Protein AF-A0A7Y4ZJU4-F1 (afdb_monomer_lite)

Secondary structure (DSSP, 8-state):
-------------------------------------S-SSSSSSSTT-PPPHHHHHHHHHHHHHHHHHHT---TTS-TGGGTS--TT-HHHHHHHHHHHHHHHHHHHS-TT--------SS------S------HHHHHHHHHHHHHHHHHHHS-HHHHHHHHHHHHHHHHHHSPPPPHHHHHHHHHHHHHHHHHHHHHHHHHHHHHHHHHHHHHHHHHHHHHH-

Radius of gyration: 36.22 Å; chains: 1; bounding box: 118×66×84 Å

Foldseek 3Di:
DDDDDDDDDDDDDDDDDDDDDDDDDDDDDDDDDDDDDDPPVPVPPVPPPPDPPLLVVLLVLLVQLVCLVVLNHDLVDDPVVSPDDPPVDPLSVVVVVVVVVVVVVVVPDPPDDPDDDPPPLDDDDDDDPDPDNPPPSNVVSNVSSVVSVVVLVPDDPVSNVVSNVSSVVVNVVPDDDDDPVNVVVVVVVVVVVVVVVVVVVVVVVVVVVVVVVVVVVVVVVVVVVD

Structure (mmCIF, N/CA/C/O backbone):
data_AF-A0A7Y4ZJU4-F1
#
_entry.id   AF-A0A7Y4ZJU4-F1
#
loop_
_atom_site.group_PDB
_atom_site.id
_atom_site.type_symbol
_atom_site.label_atom_id
_atom_site.label_alt_id
_atom_site.label_comp_id
_atom_site.label_asym_id
_atom_site.label_entity_id
_atom_site.label_seq_id
_atom_site.pdbx_PDB_ins_code
_atom_site.Cartn_x
_atom_site.Cartn_y
_atom_site.Cartn_z
_atom_site.occupancy
_atom_site.B_iso_or_equiv
_atom_site.auth_seq_id
_atom_site.auth_comp_id
_atom_site.auth_asym_id
_atom_site.auth_atom_id
_atom_site.pdbx_PDB_model_num
ATOM 1 N N . MET A 1 1 ? -23.455 -20.259 34.711 1.00 38.53 1 MET A N 1
ATOM 2 C CA . MET A 1 1 ? -22.926 -21.638 34.672 1.00 38.53 1 MET A CA 1
ATOM 3 C C . MET A 1 1 ? -22.103 -21.801 33.400 1.00 38.53 1 MET A C 1
ATOM 5 O O . MET A 1 1 ? -22.669 -21.746 32.322 1.00 38.53 1 MET A O 1
ATOM 9 N N . THR A 1 2 ? -20.777 -21.845 33.583 1.00 43.22 2 THR A N 1
ATOM 10 C CA . THR A 1 2 ? -19.702 -22.461 32.762 1.00 43.22 2 THR A CA 1
ATOM 11 C C . THR A 1 2 ? -19.771 -22.473 31.219 1.00 43.22 2 THR A C 1
ATOM 13 O O . THR A 1 2 ? -20.621 -23.164 30.663 1.00 43.22 2 THR A O 1
ATOM 16 N N . PRO A 1 3 ? -18.774 -21.873 30.530 1.00 58.03 3 PRO A N 1
ATOM 17 C CA . PRO A 1 3 ? -18.424 -22.176 29.138 1.00 58.03 3 PRO A CA 1
ATOM 18 C C . PRO A 1 3 ? -17.258 -23.189 29.027 1.00 58.03 3 PRO A C 1
ATOM 20 O O . PRO A 1 3 ? -16.396 -23.230 29.908 1.00 58.03 3 PRO A O 1
ATOM 23 N N . PRO A 1 4 ? -17.169 -23.952 27.925 1.00 63.78 4 PRO A N 1
ATOM 24 C CA . PRO A 1 4 ? -15.890 -24.507 27.449 1.00 63.78 4 PRO A CA 1
ATOM 25 C C . PRO A 1 4 ? -15.707 -24.297 25.926 1.00 63.78 4 PRO A C 1
ATOM 27 O O . PRO A 1 4 ? -16.686 -24.180 25.205 1.00 63.78 4 PRO A O 1
ATOM 30 N N . PHE A 1 5 ? -14.542 -24.272 25.280 1.00 47.44 5 PHE A N 1
ATOM 31 C CA . PHE A 1 5 ? -13.125 -24.355 25.626 1.00 47.44 5 PHE A CA 1
ATOM 32 C C . PHE A 1 5 ? -12.375 -23.670 24.461 1.00 47.44 5 PHE A C 1
ATOM 34 O O . PHE A 1 5 ? -12.763 -23.797 23.300 1.00 47.44 5 PHE A O 1
ATOM 41 N N . ARG A 1 6 ? -11.292 -22.949 24.767 1.00 46.75 6 ARG A N 1
ATOM 42 C CA . ARG A 1 6 ? -10.314 -22.437 23.794 1.00 46.75 6 ARG A CA 1
ATOM 43 C C . ARG A 1 6 ? -9.361 -23.570 23.400 1.00 46.75 6 ARG A C 1
ATOM 45 O O . ARG A 1 6 ? -8.778 -24.183 24.290 1.00 46.75 6 ARG A O 1
ATOM 52 N N . HIS A 1 7 ? -9.111 -23.768 22.107 1.00 42.19 7 HIS A N 1
ATOM 53 C CA . HIS A 1 7 ? -7.939 -24.506 21.631 1.00 42.19 7 HIS A CA 1
ATOM 54 C C . HIS A 1 7 ? -7.022 -23.564 20.852 1.00 42.19 7 HIS A C 1
ATOM 56 O O . HIS A 1 7 ? -7.282 -23.208 19.709 1.00 42.19 7 HIS A O 1
ATOM 62 N N . VAL A 1 8 ? -5.950 -23.149 21.526 1.00 38.69 8 VAL A N 1
ATOM 63 C CA . VAL A 1 8 ? -4.745 -22.582 20.921 1.00 38.69 8 VAL A CA 1
ATOM 64 C C . VAL A 1 8 ? -3.812 -23.765 20.685 1.00 38.69 8 VAL A C 1
ATOM 66 O O . VAL A 1 8 ? -3.375 -24.394 21.646 1.00 38.69 8 VAL A O 1
ATOM 69 N N . ALA A 1 9 ? -3.545 -24.102 19.425 1.00 42.56 9 ALA A N 1
ATOM 70 C CA . ALA A 1 9 ? -2.542 -25.097 19.067 1.00 42.56 9 ALA A CA 1
ATOM 71 C C . ALA A 1 9 ? -1.219 -24.378 18.780 1.00 42.56 9 ALA A C 1
ATOM 73 O O . ALA A 1 9 ? -1.061 -23.703 17.767 1.00 42.56 9 ALA A O 1
ATOM 74 N N . PHE A 1 10 ? -0.297 -24.504 19.729 1.00 37.06 10 PHE A N 1
ATOM 75 C CA . PHE A 1 10 ? 1.088 -24.060 19.655 1.00 37.06 10 PHE A CA 1
ATOM 76 C C . PHE A 1 10 ? 1.896 -25.213 19.042 1.00 37.06 10 PHE A C 1
ATOM 78 O O . PHE A 1 10 ? 1.986 -26.278 19.650 1.00 37.06 10 PHE A O 1
ATOM 85 N N . ALA A 1 11 ? 2.448 -25.039 17.841 1.00 47.22 11 ALA A N 1
ATOM 86 C CA . ALA A 1 11 ? 3.348 -26.016 17.230 1.00 47.22 11 ALA A CA 1
ATOM 87 C C . ALA A 1 11 ? 4.770 -25.447 17.209 1.00 47.22 11 ALA A C 1
ATOM 89 O O . ALA A 1 11 ? 5.141 -24.643 16.359 1.00 47.22 11 ALA A O 1
ATOM 90 N N . LEU A 1 12 ? 5.531 -25.869 18.214 1.00 41.97 12 LEU A N 1
ATOM 91 C CA . LEU A 1 12 ? 6.968 -25.703 18.370 1.00 41.97 12 LEU A CA 1
ATOM 92 C C . LEU A 1 12 ? 7.624 -26.885 17.642 1.00 41.97 12 LEU A C 1
ATOM 94 O O . LEU A 1 12 ? 7.329 -28.030 17.984 1.00 41.97 12 LEU A O 1
ATOM 98 N N . LEU A 1 13 ? 8.502 -26.643 16.666 1.00 43.19 13 LEU A N 1
ATOM 99 C CA . LEU A 1 13 ? 9.365 -27.706 16.150 1.00 43.19 13 LEU A CA 1
ATOM 100 C C . LEU A 1 13 ? 10.793 -27.200 15.947 1.00 43.19 13 LEU A C 1
ATOM 102 O O . LEU A 1 13 ? 11.109 -26.487 14.998 1.00 43.19 13 LEU A O 1
ATOM 106 N N . LEU A 1 14 ? 11.627 -27.588 16.913 1.00 43.09 14 LEU A N 1
ATOM 107 C CA . LEU A 1 14 ? 13.081 -27.608 16.850 1.00 43.09 14 LEU A CA 1
ATOM 108 C C . LEU A 1 14 ? 13.561 -28.534 15.725 1.00 43.09 14 LEU A C 1
ATOM 110 O O . LEU A 1 14 ? 13.040 -29.635 15.555 1.00 43.09 14 LEU A O 1
ATOM 114 N N . GLY A 1 15 ? 14.653 -28.136 15.077 1.00 37.09 15 GLY A N 1
ATOM 115 C CA . GLY A 1 15 ? 15.464 -28.998 14.222 1.00 37.09 15 GLY A CA 1
ATOM 116 C C . GLY A 1 15 ? 16.905 -28.495 14.140 1.00 37.09 15 GLY A C 1
ATOM 117 O O . GLY A 1 15 ? 17.290 -27.884 13.152 1.00 37.09 15 GLY A O 1
ATOM 118 N N . LEU A 1 16 ? 17.680 -28.731 15.204 1.00 41.66 16 LEU A N 1
ATOM 119 C CA . LEU A 1 16 ? 19.145 -28.641 15.240 1.00 41.66 16 LEU A CA 1
ATOM 120 C C . LEU A 1 16 ? 19.733 -29.989 14.791 1.00 41.66 16 LEU A C 1
ATOM 122 O O . LEU A 1 16 ? 19.410 -30.990 15.418 1.00 41.66 16 LEU A O 1
ATOM 126 N N . LEU A 1 17 ? 20.623 -30.014 13.794 1.00 43.88 17 LEU A N 1
ATOM 127 C CA . LEU A 1 17 ? 21.638 -31.063 13.558 1.00 43.88 17 LEU A CA 1
ATOM 128 C C . LEU A 1 17 ? 22.691 -30.463 12.590 1.00 43.88 17 LEU A C 1
ATOM 130 O O . LEU A 1 17 ? 22.355 -30.100 11.471 1.00 43.88 17 LEU A O 1
ATOM 134 N N . SER A 1 18 ? 23.872 -30.053 13.063 1.00 37.91 18 SER A N 1
ATOM 135 C CA . SER A 1 18 ? 25.117 -30.841 13.208 1.00 37.91 18 SER A CA 1
ATOM 136 C C . SER A 1 18 ? 25.992 -30.939 11.940 1.00 37.91 18 SER A C 1
ATOM 138 O O . SER A 1 18 ? 25.675 -31.664 11.008 1.00 37.91 18 SER A O 1
ATOM 140 N N . LEU A 1 19 ? 27.114 -30.200 11.991 1.00 40.12 19 LEU A N 1
ATOM 141 C CA . LEU A 1 19 ? 28.504 -30.509 11.585 1.00 40.12 19 LEU A CA 1
ATOM 142 C C . LEU A 1 19 ? 28.796 -31.545 10.474 1.00 40.12 19 LEU A C 1
ATOM 144 O O . LEU A 1 19 ? 28.519 -32.725 10.644 1.00 40.12 19 LEU A O 1
ATOM 148 N N . HIS A 1 20 ? 29.615 -31.135 9.491 1.00 38.22 20 HIS A N 1
ATOM 149 C CA . HIS A 1 20 ? 30.980 -31.669 9.296 1.00 38.22 20 HIS A CA 1
ATOM 150 C C . HIS A 1 20 ? 31.835 -30.781 8.358 1.00 38.22 20 HIS A C 1
ATOM 152 O O . HIS A 1 20 ? 31.382 -30.448 7.265 1.00 38.22 20 HIS A O 1
ATOM 158 N N . PRO A 1 21 ? 33.087 -30.442 8.732 1.00 48.50 21 PRO A N 1
ATOM 159 C CA . PRO A 1 21 ? 34.124 -29.995 7.806 1.00 48.50 21 PRO A CA 1
ATOM 160 C C . PRO A 1 21 ? 34.901 -31.211 7.276 1.00 48.50 21 PRO A C 1
ATOM 162 O O . PRO A 1 21 ? 35.256 -32.104 8.047 1.00 48.50 21 PRO A O 1
ATOM 165 N N . SER A 1 22 ? 35.199 -31.254 5.977 1.00 43.78 22 SER A N 1
ATOM 166 C CA . SER A 1 22 ? 36.138 -32.234 5.424 1.00 43.78 22 SER A CA 1
ATOM 167 C C . SER A 1 22 ? 37.168 -31.536 4.548 1.00 43.78 22 SER A C 1
ATOM 169 O O . SER A 1 22 ? 36.835 -30.852 3.581 1.00 43.78 22 SER A O 1
ATOM 171 N N . ALA A 1 23 ? 38.419 -31.678 4.972 1.00 42.44 23 ALA A N 1
ATOM 172 C CA . ALA A 1 23 ? 39.616 -31.177 4.330 1.00 42.44 23 ALA A CA 1
ATOM 173 C C . ALA A 1 23 ? 39.971 -32.045 3.115 1.00 42.44 23 ALA A C 1
ATOM 175 O O . ALA A 1 23 ? 40.062 -33.266 3.226 1.00 42.44 23 ALA A O 1
ATOM 176 N N . GLY A 1 24 ? 40.215 -31.399 1.975 1.00 41.12 24 GLY A N 1
ATOM 177 C CA . GLY A 1 24 ? 40.810 -32.000 0.785 1.00 41.12 24 GLY A CA 1
ATOM 178 C C . GLY A 1 24 ? 42.155 -31.341 0.512 1.00 41.12 24 GLY A C 1
ATOM 179 O O . GLY A 1 24 ? 42.216 -30.242 -0.025 1.00 41.12 24 GLY A O 1
ATOM 180 N N . LEU A 1 25 ? 43.211 -32.014 0.953 1.00 44.84 25 LEU A N 1
ATOM 181 C CA . LEU A 1 25 ? 44.620 -31.679 0.797 1.00 44.84 25 LEU A CA 1
ATOM 182 C C . LEU A 1 25 ? 45.091 -32.132 -0.600 1.00 44.84 25 LEU A C 1
ATOM 184 O O . LEU A 1 25 ? 45.037 -33.327 -0.882 1.00 44.84 25 LEU A O 1
ATOM 188 N N . ALA A 1 26 ? 45.561 -31.219 -1.455 1.00 46.09 26 ALA A N 1
ATOM 189 C CA . ALA A 1 26 ? 46.305 -31.563 -2.672 1.00 46.09 26 ALA A CA 1
ATOM 190 C C . ALA A 1 26 ? 47.290 -30.442 -3.070 1.00 46.09 26 ALA A C 1
ATOM 192 O O . ALA A 1 26 ? 46.899 -29.412 -3.606 1.00 46.09 26 ALA A O 1
ATOM 193 N N . ASP A 1 27 ? 48.552 -30.685 -2.712 1.00 53.50 27 ASP A N 1
ATOM 194 C CA . ASP A 1 27 ? 49.783 -30.539 -3.509 1.00 53.50 27 ASP A CA 1
ATOM 195 C C . ASP A 1 27 ? 50.089 -29.228 -4.282 1.00 53.50 27 ASP A C 1
ATOM 197 O O . ASP A 1 27 ? 49.470 -28.950 -5.310 1.00 53.50 27 ASP A O 1
ATOM 201 N N . PRO A 1 28 ? 51.127 -28.463 -3.874 1.00 58.59 28 PRO A N 1
ATOM 202 C CA . PRO A 1 28 ? 51.757 -27.439 -4.699 1.00 58.59 28 PRO A CA 1
ATOM 203 C C . PRO A 1 28 ? 53.110 -27.914 -5.265 1.00 58.59 28 PRO A C 1
ATOM 205 O O . PRO A 1 28 ? 54.124 -27.949 -4.566 1.00 58.59 28 PRO A O 1
ATOM 208 N N . GLY A 1 29 ? 53.144 -28.203 -6.566 1.00 47.72 29 GLY A N 1
ATOM 209 C CA . GLY A 1 29 ? 54.381 -28.344 -7.340 1.00 47.72 29 GLY A CA 1
ATOM 210 C C . GLY A 1 29 ? 54.736 -27.035 -8.066 1.00 47.72 29 GLY A C 1
ATOM 211 O O . GLY A 1 29 ? 53.874 -26.501 -8.766 1.00 47.72 29 GLY A O 1
ATOM 212 N N . PRO A 1 30 ? 55.969 -26.503 -7.938 1.00 59.25 30 PRO A N 1
ATOM 213 C CA . PRO A 1 30 ? 56.383 -25.257 -8.575 1.00 59.25 30 PRO A CA 1
ATOM 214 C C . PRO A 1 30 ? 57.052 -25.531 -9.924 1.00 59.25 30 PRO A C 1
ATOM 216 O O . PRO A 1 30 ? 57.927 -26.390 -10.005 1.00 59.25 30 PRO A O 1
ATOM 219 N N . LEU A 1 31 ? 56.722 -24.749 -10.954 1.00 54.16 31 LEU A N 1
ATOM 220 C CA . LEU A 1 31 ? 57.633 -24.518 -12.072 1.00 54.16 31 LEU A CA 1
ATOM 221 C C . LEU A 1 31 ? 57.613 -23.048 -12.490 1.00 54.16 31 LEU A C 1
ATOM 223 O O . LEU A 1 31 ? 56.582 -22.448 -12.782 1.00 54.16 31 LEU A O 1
ATOM 227 N N . ASP A 1 32 ? 58.829 -22.534 -12.438 1.00 43.84 32 ASP A N 1
ATOM 228 C CA . ASP A 1 32 ? 59.360 -21.234 -12.792 1.00 43.84 32 ASP A CA 1
ATOM 229 C C . ASP A 1 32 ? 59.317 -20.998 -14.314 1.00 43.84 32 ASP A C 1
ATOM 231 O O . ASP A 1 32 ? 59.392 -21.956 -15.089 1.00 43.84 32 ASP A O 1
ATOM 235 N N . GLY A 1 33 ? 59.262 -19.732 -14.745 1.00 43.44 33 GLY A N 1
ATOM 236 C CA . GLY A 1 33 ? 59.563 -19.378 -16.137 1.00 43.44 33 GLY A CA 1
ATOM 237 C C . GLY A 1 33 ? 58.729 -18.273 -16.789 1.00 43.44 33 GLY A C 1
ATOM 238 O O . GLY A 1 33 ? 57.846 -18.554 -17.588 1.00 43.44 33 GLY A O 1
ATOM 239 N N . GLY A 1 34 ? 59.148 -17.023 -16.576 1.00 34.81 34 GLY A N 1
ATOM 240 C CA . GLY A 1 34 ? 59.510 -16.148 -17.700 1.00 34.81 34 GLY A CA 1
ATOM 241 C C . GLY A 1 34 ? 58.438 -15.263 -18.355 1.00 34.81 34 GLY A C 1
ATOM 242 O O . GLY A 1 34 ? 57.696 -15.700 -19.222 1.00 34.81 34 GLY A O 1
ATOM 243 N N . ALA A 1 35 ? 58.553 -13.966 -18.049 1.00 47.75 35 ALA A N 1
ATOM 244 C CA . ALA A 1 35 ? 58.419 -12.823 -18.961 1.00 47.75 35 ALA A CA 1
ATOM 245 C C . ALA A 1 35 ? 57.100 -12.640 -19.742 1.00 47.75 35 ALA A C 1
ATOM 247 O O . ALA A 1 35 ? 56.880 -13.218 -20.802 1.00 47.75 35 ALA A O 1
ATOM 248 N N . GLY A 1 36 ? 56.294 -11.681 -19.285 1.00 38.75 36 GLY A N 1
ATOM 249 C CA . GLY A 1 36 ? 55.178 -11.138 -20.052 1.00 38.75 36 GLY A CA 1
ATOM 250 C C . GLY A 1 36 ? 54.644 -9.853 -19.433 1.00 38.75 36 GLY A C 1
ATOM 251 O O . GLY A 1 36 ? 53.722 -9.900 -18.631 1.00 38.75 36 GLY A O 1
ATOM 252 N N . ASP A 1 37 ? 55.290 -8.740 -19.783 1.00 42.78 37 ASP A N 1
ATOM 253 C CA . ASP A 1 37 ? 54.751 -7.381 -19.917 1.00 42.78 37 ASP A CA 1
ATOM 254 C C . ASP A 1 37 ? 53.493 -6.995 -19.119 1.00 42.78 37 ASP A C 1
ATOM 256 O O . ASP A 1 37 ? 52.380 -7.405 -19.436 1.00 42.78 37 ASP A O 1
ATOM 260 N N . ALA A 1 38 ? 53.683 -6.088 -18.153 1.00 48.84 38 ALA A N 1
ATOM 261 C CA . ALA A 1 38 ? 52.947 -4.825 -17.969 1.00 48.84 38 ALA A CA 1
ATOM 262 C C . ALA A 1 38 ? 51.505 -4.709 -18.533 1.00 48.84 38 ALA A C 1
ATOM 264 O O . ALA A 1 38 ? 51.155 -3.720 -19.176 1.00 48.84 38 ALA A O 1
ATOM 265 N N . ARG A 1 39 ? 50.638 -5.698 -18.283 1.00 45.12 39 ARG A N 1
ATOM 266 C CA . ARG A 1 39 ? 49.222 -5.690 -18.702 1.00 45.12 39 ARG A CA 1
ATOM 267 C C . ARG A 1 39 ? 48.264 -6.159 -17.602 1.00 45.12 39 ARG A C 1
ATOM 269 O O . ARG A 1 39 ? 47.116 -6.488 -17.882 1.00 45.12 39 ARG A O 1
ATOM 276 N N . ALA A 1 40 ? 48.735 -6.173 -16.355 1.00 44.59 40 ALA A N 1
ATOM 277 C CA . ALA A 1 40 ? 47.968 -6.581 -15.176 1.00 44.59 40 ALA A CA 1
ATOM 278 C C . ALA A 1 40 ? 47.572 -5.414 -14.242 1.00 44.59 40 ALA A C 1
ATOM 280 O O . ALA A 1 40 ? 46.861 -5.643 -13.274 1.00 44.59 40 ALA A O 1
ATOM 281 N N . GLU A 1 41 ? 47.941 -4.165 -14.551 1.00 42.22 41 GLU A N 1
ATOM 282 C CA . GLU A 1 41 ? 47.593 -2.973 -13.746 1.00 42.22 41 GLU A CA 1
ATOM 283 C C . GLU A 1 41 ? 46.412 -2.152 -14.310 1.00 42.22 41 GLU A C 1
ATOM 285 O O . GLU A 1 41 ? 46.305 -0.951 -14.090 1.00 42.22 41 GLU A O 1
ATOM 290 N N . ILE A 1 42 ? 45.491 -2.781 -15.048 1.00 49.12 42 ILE A N 1
ATOM 291 C CA . ILE A 1 42 ? 44.206 -2.145 -15.432 1.00 49.12 42 ILE A CA 1
ATOM 292 C C . ILE A 1 42 ? 43.001 -2.930 -14.875 1.00 49.12 42 ILE A C 1
AT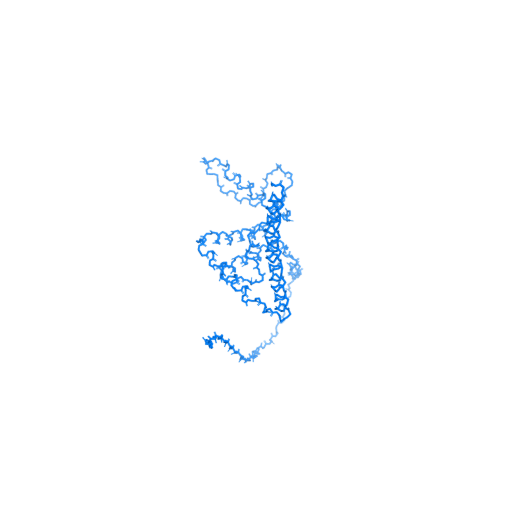OM 294 O O . ILE A 1 42 ? 41.864 -2.474 -14.947 1.00 49.12 42 ILE A O 1
ATOM 298 N N . ALA A 1 43 ? 43.222 -4.093 -14.254 1.00 48.97 43 ALA A N 1
ATOM 299 C CA . ALA A 1 43 ? 42.135 -4.956 -13.789 1.00 48.97 43 ALA A CA 1
ATOM 300 C C . ALA A 1 43 ? 41.559 -4.587 -12.407 1.00 48.97 43 ALA A C 1
ATOM 302 O O . ALA A 1 43 ? 40.516 -5.125 -12.051 1.00 48.97 43 ALA A O 1
ATOM 303 N N . ASP A 1 44 ? 42.177 -3.664 -11.662 1.00 39.44 44 ASP A N 1
ATOM 304 C CA . ASP A 1 44 ? 41.759 -3.330 -10.285 1.00 39.44 44 ASP A CA 1
ATOM 305 C C . ASP A 1 44 ? 41.172 -1.910 -10.129 1.00 39.44 44 ASP A C 1
ATOM 307 O O . ASP A 1 44 ? 40.724 -1.520 -9.059 1.00 39.44 44 ASP A O 1
ATOM 311 N N . ALA A 1 45 ? 41.103 -1.129 -11.216 1.00 43.88 45 ALA A N 1
ATOM 312 C CA . ALA A 1 45 ? 40.536 0.229 -11.205 1.00 43.88 45 ALA A CA 1
ATOM 313 C C . ALA A 1 45 ? 39.087 0.311 -11.736 1.00 43.88 45 ALA A C 1
ATOM 315 O O . ALA A 1 45 ? 38.498 1.388 -11.764 1.00 43.88 45 ALA A O 1
ATOM 316 N N . ALA A 1 46 ? 38.499 -0.813 -12.166 1.00 45.75 46 ALA A N 1
ATOM 317 C CA . ALA A 1 46 ? 37.129 -0.875 -12.694 1.00 45.75 46 ALA A CA 1
ATOM 318 C C . ALA A 1 46 ? 36.085 -1.351 -11.661 1.00 45.75 46 ALA A C 1
ATOM 320 O O . ALA A 1 46 ? 34.908 -1.482 -11.993 1.00 45.75 46 ALA A O 1
ATOM 321 N N . ALA A 1 47 ? 36.502 -1.616 -10.419 1.00 45.97 47 ALA A N 1
ATOM 322 C CA . ALA A 1 47 ? 35.651 -2.174 -9.367 1.00 45.97 47 ALA A CA 1
ATOM 323 C C . ALA A 1 47 ? 34.891 -1.123 -8.532 1.00 45.97 47 ALA A C 1
ATOM 325 O O . ALA A 1 47 ? 34.140 -1.509 -7.641 1.00 45.97 47 ALA A O 1
ATOM 326 N N . ASP A 1 48 ? 35.037 0.176 -8.828 1.00 44.34 48 ASP A N 1
ATOM 327 C CA . ASP A 1 48 ? 34.423 1.261 -8.040 1.00 44.34 48 ASP A CA 1
ATOM 328 C C . ASP A 1 48 ? 33.495 2.179 -8.858 1.00 44.34 48 ASP A C 1
ATOM 330 O O . ASP A 1 48 ? 33.246 3.337 -8.524 1.00 44.34 48 ASP A O 1
ATOM 334 N N . ALA A 1 49 ? 32.925 1.659 -9.949 1.00 57.00 49 ALA A N 1
ATOM 335 C CA . ALA A 1 49 ? 31.734 2.266 -10.535 1.00 57.00 49 ALA A CA 1
ATOM 336 C C . ALA A 1 49 ? 30.532 1.900 -9.654 1.00 57.00 49 ALA A C 1
ATOM 338 O O . ALA A 1 49 ? 29.781 0.968 -9.955 1.00 57.00 49 ALA A O 1
ATOM 339 N N . SER A 1 50 ? 30.389 2.596 -8.524 1.00 70.44 50 SER A N 1
ATOM 340 C CA . SER A 1 50 ? 29.206 2.487 -7.673 1.00 70.44 50 SER A CA 1
ATOM 341 C C . SER A 1 50 ? 27.951 2.635 -8.539 1.00 70.44 50 SER A C 1
ATOM 343 O O . SER A 1 50 ? 27.762 3.622 -9.251 1.00 70.44 50 SER A O 1
ATOM 345 N N . VAL A 1 51 ? 27.119 1.590 -8.548 1.00 77.88 51 VAL A N 1
ATOM 346 C CA . VAL A 1 51 ? 25.843 1.616 -9.265 1.00 77.88 51 VAL A CA 1
ATOM 347 C C . VAL A 1 51 ? 25.044 2.796 -8.711 1.00 77.88 51 VAL A C 1
ATOM 349 O O . VAL A 1 51 ? 24.895 2.869 -7.487 1.00 77.88 51 VAL A O 1
ATOM 352 N N . PRO A 1 52 ? 24.523 3.703 -9.562 1.00 85.06 52 PRO A N 1
ATOM 353 C CA . PRO A 1 52 ? 23.764 4.848 -9.082 1.00 85.06 52 PRO A CA 1
ATOM 354 C C . PRO A 1 52 ? 22.652 4.407 -8.126 1.00 85.06 52 PRO A C 1
ATOM 356 O O . PRO A 1 52 ? 21.958 3.418 -8.386 1.00 85.06 52 PRO A O 1
ATOM 359 N N . GLU A 1 53 ? 22.474 5.135 -7.022 1.00 87.00 53 GLU A N 1
ATOM 360 C CA . GLU A 1 53 ? 21.500 4.787 -5.978 1.00 87.00 53 GLU A CA 1
ATOM 361 C C . GLU A 1 53 ? 20.087 4.596 -6.557 1.00 87.00 53 GLU A C 1
ATOM 363 O O . GLU A 1 53 ? 19.384 3.648 -6.202 1.00 87.00 53 GLU A O 1
ATOM 368 N N . ASP A 1 54 ? 19.714 5.425 -7.535 1.00 87.06 54 ASP A N 1
ATOM 369 C CA . ASP A 1 54 ? 18.424 5.367 -8.225 1.00 87.06 54 ASP A CA 1
ATOM 370 C C . ASP A 1 54 ? 18.210 4.027 -8.943 1.00 87.06 54 ASP A C 1
ATOM 372 O O . ASP A 1 54 ? 17.135 3.428 -8.853 1.00 87.06 54 ASP A O 1
ATOM 376 N N . VAL A 1 55 ? 19.247 3.505 -9.608 1.00 90.69 55 VAL A N 1
ATOM 377 C CA . VAL A 1 55 ? 19.208 2.203 -10.294 1.00 90.69 55 VAL A CA 1
ATOM 378 C C . VAL A 1 55 ? 18.997 1.084 -9.276 1.00 90.69 55 VAL A C 1
ATOM 380 O O . VAL A 1 55 ? 18.181 0.186 -9.500 1.00 90.69 55 VAL A O 1
ATOM 383 N N . THR A 1 56 ? 19.698 1.147 -8.144 1.00 92.75 56 THR A N 1
ATOM 384 C CA . THR A 1 56 ? 19.582 0.164 -7.058 1.00 92.75 56 THR A CA 1
ATOM 385 C C . THR A 1 56 ? 18.181 0.180 -6.447 1.00 92.75 56 THR A C 1
ATOM 387 O O . THR A 1 56 ? 17.545 -0.871 -6.360 1.00 92.75 56 THR A O 1
ATOM 390 N N . ARG A 1 57 ? 17.642 1.364 -6.135 1.00 92.06 57 ARG A N 1
ATOM 391 C CA . ARG A 1 57 ? 16.291 1.540 -5.578 1.00 92.06 57 ARG A CA 1
ATOM 392 C C . ARG A 1 57 ? 15.198 1.039 -6.530 1.00 92.06 57 ARG A C 1
ATOM 394 O O . ARG A 1 57 ? 14.234 0.401 -6.103 1.00 92.06 57 ARG A O 1
ATOM 401 N N . ILE A 1 58 ? 15.336 1.291 -7.836 1.00 92.69 58 ILE A N 1
ATOM 402 C CA . ILE A 1 58 ? 14.394 0.791 -8.852 1.00 92.69 58 ILE A CA 1
ATOM 403 C C . ILE A 1 58 ? 14.439 -0.737 -8.936 1.00 92.69 58 ILE A C 1
ATOM 405 O O . ILE A 1 58 ? 13.386 -1.377 -8.966 1.00 92.69 58 ILE A O 1
ATOM 409 N N . ARG A 1 59 ? 15.638 -1.333 -8.934 1.00 95.56 59 ARG A N 1
ATOM 410 C CA . ARG A 1 59 ? 15.806 -2.796 -8.938 1.00 95.56 59 ARG A CA 1
ATOM 411 C C . ARG A 1 59 ? 15.218 -3.440 -7.688 1.00 95.56 59 ARG A C 1
ATOM 413 O O . ARG A 1 59 ? 14.531 -4.451 -7.800 1.00 95.56 59 ARG A O 1
ATOM 420 N N . GLU A 1 60 ? 15.433 -2.843 -6.522 1.00 95.94 60 GLU A N 1
ATOM 421 C CA . GLU A 1 60 ? 14.832 -3.296 -5.267 1.00 95.94 60 GLU A CA 1
ATOM 422 C C . GLU A 1 60 ? 13.301 -3.254 -5.339 1.00 95.94 60 GLU A C 1
ATOM 424 O O . GLU A 1 60 ? 12.637 -4.249 -5.052 1.00 95.94 60 GLU A O 1
ATOM 429 N N . THR A 1 61 ? 12.732 -2.152 -5.834 1.00 96.06 61 THR A N 1
ATOM 430 C CA . THR A 1 61 ? 11.279 -2.029 -6.032 1.00 96.06 61 THR A CA 1
ATOM 431 C C . THR A 1 61 ? 10.753 -3.101 -6.994 1.00 96.06 61 THR A C 1
ATOM 433 O O . THR A 1 61 ? 9.732 -3.728 -6.718 1.00 96.06 61 THR A O 1
ATOM 436 N N . SER A 1 62 ? 11.463 -3.363 -8.097 1.00 96.88 62 SER A N 1
ATOM 437 C CA . SER A 1 62 ? 11.115 -4.418 -9.062 1.00 96.88 62 SER A CA 1
ATOM 438 C C . SER A 1 62 ? 11.109 -5.803 -8.403 1.00 96.88 62 SER A C 1
ATOM 440 O O . SER A 1 62 ? 10.152 -6.569 -8.539 1.00 96.88 62 SER A O 1
ATOM 442 N N . ASN A 1 63 ? 12.138 -6.106 -7.607 1.00 97.75 63 ASN A N 1
ATOM 443 C CA . ASN A 1 63 ? 12.231 -7.353 -6.850 1.00 97.75 63 ASN A CA 1
ATOM 444 C C . ASN A 1 63 ? 11.117 -7.480 -5.807 1.00 97.75 63 ASN A C 1
ATOM 446 O O . ASN A 1 63 ? 10.565 -8.565 -5.648 1.00 97.75 63 ASN A O 1
ATOM 450 N N . ASN A 1 64 ? 10.725 -6.385 -5.158 1.00 97.75 64 ASN A N 1
ATOM 451 C CA . ASN A 1 64 ? 9.606 -6.379 -4.221 1.00 97.75 64 ASN A CA 1
ATOM 452 C C . ASN A 1 64 ? 8.268 -6.645 -4.928 1.00 97.75 64 ASN A C 1
ATOM 454 O O . ASN A 1 64 ? 7.464 -7.429 -4.429 1.00 97.75 64 ASN A O 1
ATOM 458 N N . VAL A 1 65 ? 8.037 -6.091 -6.124 1.00 97.94 65 VAL A N 1
ATOM 459 C CA . VAL A 1 65 ? 6.838 -6.421 -6.921 1.00 97.94 65 VAL A CA 1
ATOM 460 C C . VAL A 1 65 ? 6.815 -7.909 -7.285 1.00 97.94 65 VAL A C 1
ATOM 462 O O . VAL A 1 65 ? 5.784 -8.566 -7.141 1.00 97.94 65 VAL A O 1
ATOM 465 N N . ARG A 1 66 ? 7.957 -8.485 -7.677 1.00 98.19 66 ARG A N 1
ATOM 466 C CA . ARG A 1 66 ? 8.070 -9.937 -7.909 1.00 98.19 66 ARG A CA 1
ATOM 467 C C . ARG A 1 66 ? 7.856 -10.750 -6.637 1.00 98.19 66 ARG A C 1
ATOM 469 O O . ARG A 1 66 ? 7.199 -11.785 -6.680 1.00 98.19 66 ARG A O 1
ATOM 476 N N . GLY A 1 67 ? 8.359 -10.270 -5.505 1.00 97.62 67 GLY A N 1
ATOM 477 C CA . GLY A 1 67 ? 8.095 -10.851 -4.194 1.00 97.62 67 GLY A CA 1
ATOM 478 C C . GLY A 1 67 ? 6.603 -10.851 -3.871 1.00 97.62 67 GLY A C 1
ATOM 479 O O . GLY A 1 67 ? 6.080 -11.851 -3.387 1.00 97.62 67 GLY A O 1
ATOM 480 N N . LEU A 1 68 ? 5.878 -9.778 -4.199 1.00 97.56 68 LEU A N 1
ATOM 481 C CA . LEU A 1 68 ? 4.425 -9.718 -4.025 1.00 97.56 68 LEU A CA 1
ATOM 482 C C . LEU A 1 68 ? 3.717 -10.752 -4.908 1.00 97.56 68 LEU A C 1
ATOM 484 O O . LEU A 1 68 ? 2.863 -11.487 -4.418 1.00 97.56 68 LEU A O 1
ATOM 488 N N . LEU A 1 69 ? 4.109 -10.854 -6.181 1.00 97.50 69 LEU A N 1
ATOM 489 C CA . LEU A 1 69 ? 3.584 -11.848 -7.125 1.00 97.50 69 LEU A CA 1
ATOM 490 C C . LEU A 1 69 ? 3.819 -13.290 -6.655 1.00 97.50 69 LEU A C 1
ATOM 492 O O . LEU A 1 69 ? 2.931 -14.135 -6.772 1.00 97.50 69 LEU A O 1
ATOM 496 N N . ALA A 1 70 ? 4.994 -13.556 -6.085 1.00 97.06 70 ALA A N 1
ATOM 497 C CA . ALA A 1 70 ? 5.371 -14.852 -5.534 1.00 97.06 70 ALA A CA 1
ATOM 498 C C . ALA A 1 70 ? 4.791 -15.120 -4.130 1.00 97.06 70 ALA A C 1
ATOM 500 O O . ALA A 1 70 ? 4.924 -16.229 -3.617 1.00 97.06 70 ALA A O 1
ATOM 501 N N . GLY A 1 71 ? 4.160 -14.128 -3.490 1.00 95.44 71 GLY A N 1
ATOM 502 C CA . GLY A 1 71 ? 3.691 -14.227 -2.105 1.00 95.44 71 GLY A CA 1
ATOM 503 C C . GLY A 1 71 ? 4.817 -14.251 -1.061 1.00 95.44 71 GLY A C 1
ATOM 504 O O . GLY A 1 71 ? 4.593 -14.689 0.067 1.00 95.44 71 GLY A O 1
ATOM 505 N N . THR A 1 72 ? 6.018 -13.787 -1.418 1.00 96.50 72 THR A N 1
ATOM 506 C CA . THR A 1 72 ? 7.241 -13.761 -0.595 1.00 96.50 72 THR A CA 1
ATOM 507 C C . THR A 1 72 ? 7.703 -12.352 -0.210 1.00 96.50 72 THR A C 1
ATOM 509 O O . THR A 1 72 ? 8.728 -12.228 0.451 1.00 96.50 72 THR A O 1
ATOM 512 N N . LEU A 1 73 ? 6.950 -11.299 -0.562 1.00 97.12 73 LEU A N 1
ATOM 513 C CA . LEU A 1 73 ? 7.247 -9.909 -0.177 1.00 97.12 73 LEU A CA 1
ATOM 514 C C . LEU A 1 73 ? 7.501 -9.791 1.332 1.00 97.12 73 LEU A C 1
ATOM 516 O O . LEU A 1 73 ? 6.754 -10.373 2.114 1.00 97.12 73 LEU A O 1
ATOM 520 N N . ASP A 1 74 ? 8.522 -9.044 1.746 1.00 96.31 74 ASP A N 1
ATOM 521 C CA . ASP A 1 74 ? 8.816 -8.801 3.161 1.00 96.31 74 ASP A CA 1
ATOM 522 C C . ASP A 1 74 ? 7.666 -8.050 3.857 1.00 96.31 74 ASP A C 1
ATOM 524 O O . ASP A 1 74 ? 7.157 -7.053 3.347 1.00 96.31 74 ASP A O 1
ATOM 528 N N . VAL A 1 75 ? 7.271 -8.518 5.045 1.00 96.06 75 VAL A N 1
ATOM 529 C CA . VAL A 1 75 ? 6.200 -7.929 5.864 1.00 96.06 75 VAL A CA 1
ATOM 530 C C . VAL A 1 75 ? 6.479 -6.472 6.243 1.00 96.06 75 VAL A C 1
ATOM 532 O O . VAL A 1 75 ? 5.530 -5.718 6.440 1.00 96.06 75 VAL A O 1
ATOM 535 N N . ALA A 1 76 ? 7.742 -6.043 6.303 1.00 95.56 76 ALA A N 1
ATOM 536 C CA . ALA A 1 76 ? 8.081 -4.645 6.569 1.00 95.56 76 ALA A CA 1
ATOM 537 C C . ALA A 1 76 ? 7.701 -3.695 5.414 1.00 95.56 76 ALA A C 1
ATOM 539 O O . ALA A 1 76 ? 7.538 -2.493 5.626 1.00 95.56 76 ALA A O 1
ATOM 540 N N . VAL A 1 77 ? 7.533 -4.216 4.194 1.00 95.81 77 VAL A N 1
ATOM 541 C CA . VAL A 1 77 ? 7.264 -3.414 2.996 1.00 95.81 77 VAL A CA 1
ATOM 542 C C . VAL A 1 77 ? 5.759 -3.216 2.806 1.00 95.81 77 VAL A C 1
ATOM 544 O O . VAL A 1 77 ? 4.975 -4.170 2.782 1.00 95.81 77 VAL A O 1
ATOM 547 N N . SER A 1 78 ? 5.347 -1.958 2.632 1.00 94.19 78 SER A N 1
ATOM 548 C CA . SER A 1 78 ? 3.975 -1.612 2.248 1.00 94.19 78 SER A CA 1
ATOM 549 C C . SER A 1 78 ? 3.734 -1.943 0.769 1.00 94.19 78 SER A C 1
ATOM 551 O O . SER A 1 78 ? 4.480 -1.459 -0.079 1.00 94.19 78 SER A O 1
ATOM 553 N N . PRO A 1 79 ? 2.683 -2.703 0.407 1.00 93.38 79 PRO A N 1
ATOM 554 C CA . PRO A 1 79 ? 2.383 -2.979 -0.997 1.00 93.38 79 PRO A CA 1
ATOM 555 C C . PRO A 1 79 ? 2.056 -1.727 -1.817 1.00 93.38 79 PRO A C 1
ATOM 557 O O . PRO A 1 79 ? 2.318 -1.707 -3.014 1.00 93.38 79 PRO A O 1
ATOM 560 N N . GLN A 1 80 ? 1.487 -0.686 -1.195 1.00 92.25 80 GLN A N 1
ATOM 561 C CA . GLN A 1 80 ? 1.077 0.537 -1.899 1.00 92.25 80 GLN A CA 1
ATOM 562 C C . GLN A 1 80 ? 2.284 1.307 -2.452 1.00 92.25 80 GLN A C 1
ATOM 564 O O . GLN A 1 80 ? 2.276 1.701 -3.618 1.00 92.25 80 GLN A O 1
ATOM 569 N N . SER A 1 81 ? 3.371 1.399 -1.677 1.00 92.62 81 SER A N 1
ATOM 570 C CA . SER A 1 81 ? 4.574 2.133 -2.090 1.00 92.62 81 SER A CA 1
ATOM 571 C C . SER A 1 81 ? 5.273 1.522 -3.310 1.00 92.62 81 SER A C 1
ATOM 573 O O . SER A 1 81 ? 6.031 2.206 -3.994 1.00 92.62 81 SER A O 1
ATOM 575 N N . LEU A 1 82 ? 4.999 0.252 -3.635 1.00 93.31 82 LEU A N 1
ATOM 576 C CA . LEU A 1 82 ? 5.538 -0.416 -4.822 1.00 93.31 82 LEU A CA 1
ATOM 577 C C . LEU A 1 82 ? 4.969 0.133 -6.133 1.00 93.31 82 LEU A C 1
ATOM 579 O O . LEU A 1 82 ? 5.570 -0.073 -7.192 1.00 93.31 82 LEU A O 1
ATOM 583 N N . PHE A 1 83 ? 3.833 0.828 -6.084 1.00 92.50 83 PHE A N 1
ATOM 584 C CA . PHE A 1 83 ? 3.121 1.339 -7.257 1.00 92.50 83 PHE A CA 1
ATOM 585 C C . PHE A 1 83 ? 3.109 2.863 -7.340 1.00 92.50 83 PHE A C 1
ATOM 587 O O . PHE A 1 83 ? 2.791 3.403 -8.401 1.00 92.50 83 PHE A O 1
ATOM 594 N N . ASP A 1 84 ? 3.531 3.546 -6.279 1.00 88.81 84 ASP A N 1
ATOM 595 C CA . ASP A 1 84 ? 3.574 4.999 -6.260 1.00 88.81 84 ASP A CA 1
ATOM 596 C C . ASP A 1 84 ? 4.662 5.543 -7.209 1.00 88.81 84 ASP A C 1
ATOM 598 O O . ASP A 1 84 ? 5.775 4.994 -7.296 1.00 88.81 84 ASP A O 1
ATOM 602 N N . PRO A 1 85 ? 4.361 6.614 -7.967 1.00 79.12 85 PRO A N 1
ATOM 603 C CA . PRO A 1 85 ? 5.358 7.324 -8.746 1.00 79.12 85 PRO A CA 1
ATOM 604 C C . PRO A 1 85 ? 6.235 8.178 -7.809 1.00 79.12 85 PRO A C 1
ATOM 606 O O . PRO A 1 85 ? 5.716 8.949 -7.001 1.00 79.12 85 PRO A O 1
ATOM 609 N N . PRO A 1 86 ? 7.570 8.103 -7.916 1.00 77.81 86 PRO A N 1
ATOM 610 C CA . PRO A 1 86 ? 8.473 8.891 -7.086 1.00 77.81 86 PRO A CA 1
ATOM 611 C C . PRO A 1 86 ? 8.639 10.284 -7.692 1.00 77.81 86 PRO A C 1
ATOM 613 O O . PRO A 1 86 ? 9.592 10.564 -8.414 1.00 77.81 86 PRO A O 1
ATOM 616 N N . LEU A 1 87 ? 7.677 11.160 -7.404 1.00 78.44 87 LEU A N 1
ATOM 617 C CA . LEU A 1 87 ? 7.622 12.521 -7.949 1.00 78.44 87 LEU A CA 1
ATOM 618 C C . LEU A 1 87 ? 8.683 13.473 -7.365 1.00 78.44 87 LEU A C 1
ATOM 620 O O . LEU A 1 87 ? 8.867 14.563 -7.892 1.00 78.44 87 LEU A O 1
ATOM 624 N N . GLY A 1 88 ? 9.374 13.083 -6.289 1.00 80.94 88 GLY A N 1
ATOM 625 C CA . GLY A 1 88 ? 10.413 13.897 -5.642 1.00 80.94 88 GLY A CA 1
ATOM 626 C C . GLY A 1 88 ? 11.803 13.806 -6.282 1.00 80.94 88 GLY A C 1
ATOM 627 O O . GLY A 1 88 ? 12.730 14.438 -5.790 1.00 80.94 88 GLY A O 1
ATOM 628 N N . ASP A 1 89 ? 11.965 13.009 -7.338 1.00 80.50 89 ASP A N 1
ATOM 629 C CA . ASP A 1 89 ? 13.250 12.754 -7.989 1.00 80.50 89 ASP A CA 1
ATOM 630 C C . ASP A 1 89 ? 13.261 13.359 -9.401 1.00 80.50 89 ASP A C 1
ATOM 632 O O . ASP A 1 89 ? 12.677 12.816 -10.343 1.00 80.50 89 ASP A O 1
ATOM 636 N N . GLU A 1 90 ? 13.933 14.504 -9.548 1.00 83.12 90 GLU A N 1
ATOM 637 C CA . GLU A 1 90 ? 14.007 15.258 -10.806 1.00 83.12 90 GLU A CA 1
ATOM 638 C C . GLU A 1 90 ? 14.598 14.438 -11.962 1.00 83.12 90 GLU A C 1
ATOM 640 O O . GLU A 1 90 ? 14.177 14.593 -13.114 1.00 83.12 90 GLU A O 1
ATOM 645 N N . ARG A 1 91 ? 15.537 13.522 -11.680 1.00 79.25 91 ARG A N 1
ATOM 646 C CA . ARG A 1 91 ? 16.132 12.655 -12.708 1.00 79.25 91 ARG A CA 1
ATOM 647 C C . ARG A 1 91 ? 15.109 11.657 -13.226 1.00 79.25 91 ARG A C 1
ATOM 649 O O . ARG A 1 91 ? 15.023 11.430 -14.434 1.00 79.25 91 ARG A O 1
ATOM 656 N N . ARG A 1 92 ? 14.282 11.107 -12.336 1.00 77.75 92 ARG A N 1
ATOM 657 C CA . ARG A 1 92 ? 13.192 10.196 -12.717 1.00 77.75 92 ARG A CA 1
ATOM 658 C C . ARG A 1 92 ? 12.072 10.909 -13.452 1.00 77.75 92 ARG A C 1
ATOM 660 O O . ARG A 1 92 ? 11.570 10.367 -14.434 1.00 77.75 92 ARG A O 1
ATOM 667 N N . VAL A 1 93 ? 11.726 12.127 -13.040 1.00 84.31 93 VAL A N 1
ATOM 668 C CA . VAL A 1 93 ? 10.767 12.964 -13.776 1.00 84.31 93 VAL A CA 1
ATOM 669 C C . VAL A 1 93 ? 11.288 13.259 -15.185 1.00 84.31 93 VAL A C 1
ATOM 671 O O . VAL A 1 93 ? 10.540 13.122 -16.151 1.00 84.31 93 VAL A O 1
ATOM 674 N N . SER A 1 94 ? 12.575 13.586 -15.324 1.00 84.38 94 SER A N 1
ATOM 675 C CA . SER A 1 94 ? 13.204 13.841 -16.627 1.00 84.38 94 SER A CA 1
ATOM 676 C C . SER A 1 94 ? 13.176 12.606 -17.533 1.00 84.38 94 SER A C 1
ATOM 678 O O . SER A 1 94 ? 12.813 12.709 -18.706 1.00 84.38 94 SER A O 1
ATOM 680 N N . LEU A 1 95 ? 13.490 11.425 -16.989 1.00 83.81 95 LEU A N 1
ATOM 681 C CA . LEU A 1 95 ? 13.389 10.162 -17.722 1.00 83.81 95 LEU A CA 1
ATOM 682 C C . LEU A 1 95 ? 11.944 9.891 -18.167 1.00 83.81 95 LEU A C 1
ATOM 684 O O . LEU A 1 95 ? 11.715 9.540 -19.324 1.00 83.81 95 LEU A O 1
ATOM 688 N N . GLU A 1 96 ? 10.957 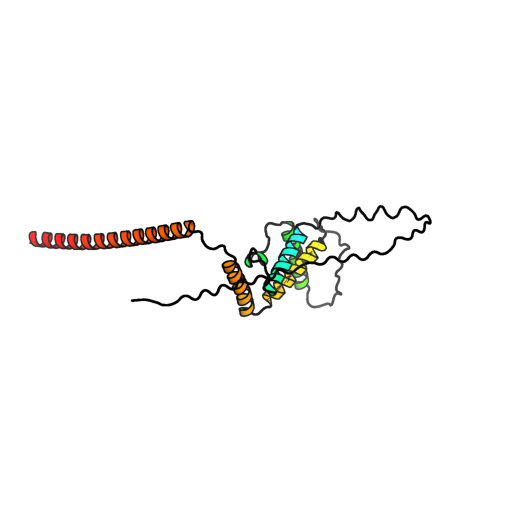10.089 -17.292 1.00 84.88 96 GLU A N 1
ATOM 689 C CA . GLU A 1 96 ? 9.547 9.865 -17.632 1.00 84.88 96 GLU A CA 1
ATOM 690 C C . GLU A 1 96 ? 9.039 10.869 -18.681 1.00 84.88 96 GLU A C 1
ATOM 692 O O . GLU A 1 96 ? 8.344 10.489 -19.622 1.00 84.88 96 GLU A O 1
ATOM 697 N N . ALA A 1 97 ? 9.462 12.133 -18.614 1.00 86.94 97 ALA A N 1
ATOM 698 C CA . ALA A 1 97 ? 9.154 13.127 -19.641 1.00 86.94 97 ALA A CA 1
ATOM 699 C C . ALA A 1 97 ? 9.696 12.711 -21.021 1.00 86.94 97 ALA A C 1
ATOM 701 O O . ALA A 1 97 ? 8.996 12.817 -22.036 1.00 86.94 97 ALA A O 1
ATOM 702 N N . GLN A 1 98 ? 10.919 12.173 -21.073 1.00 85.56 98 GLN A N 1
ATOM 703 C CA . GLN A 1 98 ? 11.491 11.637 -22.309 1.00 85.56 98 GLN A CA 1
ATOM 704 C C . GLN A 1 98 ? 10.703 10.424 -22.822 1.00 85.56 98 GLN A C 1
ATOM 706 O O . GLN A 1 98 ? 10.411 10.345 -24.017 1.00 85.56 98 GLN A O 1
ATOM 711 N N . ARG A 1 99 ? 10.288 9.510 -21.935 1.00 84.38 99 ARG A N 1
ATOM 712 C CA . ARG A 1 99 ? 9.444 8.355 -22.291 1.00 84.38 99 ARG A CA 1
ATOM 713 C C . ARG A 1 99 ? 8.126 8.772 -22.910 1.00 84.38 99 ARG A C 1
ATOM 715 O O . ARG A 1 99 ? 7.768 8.272 -23.977 1.00 84.38 99 ARG A O 1
ATOM 722 N N . LEU A 1 100 ? 7.428 9.702 -22.267 1.00 85.50 100 LEU A N 1
ATOM 723 C CA . LEU A 1 100 ? 6.159 10.230 -22.755 1.00 85.50 100 LEU A CA 1
ATOM 724 C C . LEU A 1 100 ? 6.338 10.944 -24.095 1.00 85.50 100 LEU A C 1
ATOM 726 O O . LEU A 1 100 ? 5.510 10.771 -24.985 1.00 85.50 100 LEU A O 1
ATOM 730 N N . THR A 1 101 ? 7.451 11.654 -24.291 1.00 86.06 101 THR A N 1
ATOM 731 C CA . THR A 1 101 ? 7.787 12.276 -25.581 1.00 86.06 101 THR A CA 1
ATOM 732 C C . THR A 1 101 ? 7.985 11.229 -26.682 1.00 86.06 101 THR A C 1
ATOM 734 O O . THR A 1 101 ? 7.463 11.384 -27.789 1.00 86.06 101 THR A O 1
ATOM 737 N N . ILE A 1 102 ? 8.704 10.136 -26.399 1.00 83.69 102 ILE A N 1
ATOM 738 C CA . ILE A 1 102 ? 8.897 9.024 -27.346 1.00 83.69 102 ILE A CA 1
ATOM 739 C C . ILE A 1 102 ? 7.553 8.364 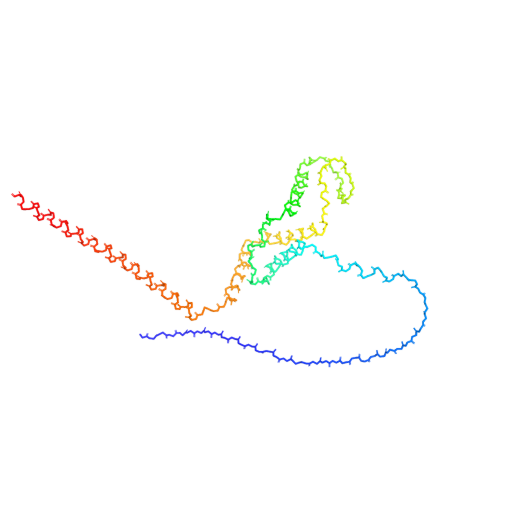-27.676 1.00 83.69 102 ILE A C 1
ATOM 741 O O . ILE A 1 102 ? 7.249 8.152 -28.852 1.00 83.69 102 ILE A O 1
ATOM 745 N N . LEU A 1 103 ? 6.730 8.081 -26.661 1.00 83.00 103 LEU A N 1
ATOM 746 C CA . LEU A 1 103 ? 5.403 7.490 -26.832 1.00 83.00 103 LEU A CA 1
ATOM 747 C C . LEU A 1 103 ? 4.502 8.398 -27.679 1.00 83.00 103 LEU A C 1
ATOM 749 O O . LEU A 1 103 ? 3.907 7.942 -28.653 1.00 83.00 103 LEU A O 1
ATOM 753 N N . GLN A 1 104 ? 4.454 9.691 -27.356 1.00 86.75 104 GLN A N 1
ATOM 754 C CA . GLN A 1 104 ? 3.671 10.679 -28.089 1.00 86.75 104 GLN A CA 1
ATOM 755 C C . GLN A 1 104 ? 4.077 10.704 -29.565 1.00 86.75 104 GLN A C 1
ATOM 757 O O . GLN A 1 104 ? 3.213 10.608 -30.435 1.00 86.75 104 GLN A O 1
ATOM 762 N N . ARG A 1 105 ? 5.383 10.737 -29.865 1.00 85.50 105 ARG A N 1
ATOM 763 C CA . ARG A 1 105 ? 5.896 10.673 -31.245 1.00 85.50 105 ARG A CA 1
ATOM 764 C C . ARG A 1 105 ? 5.509 9.375 -31.953 1.00 85.50 105 ARG A C 1
ATOM 766 O O . ARG A 1 105 ? 5.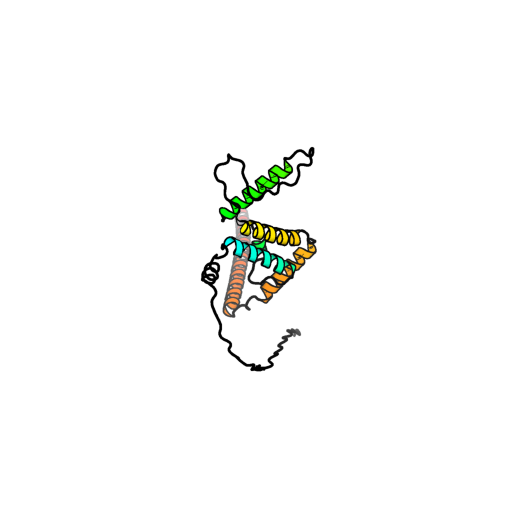094 9.426 -33.108 1.00 85.50 105 ARG A O 1
ATOM 773 N N . ALA A 1 106 ? 5.602 8.232 -31.272 1.00 79.75 106 ALA A N 1
ATOM 774 C CA . ALA A 1 106 ? 5.211 6.939 -31.831 1.00 79.75 106 ALA A CA 1
ATOM 775 C C . ALA A 1 106 ? 3.710 6.879 -32.161 1.00 79.75 106 ALA A C 1
ATOM 777 O O . ALA A 1 106 ? 3.332 6.328 -33.192 1.00 79.75 106 ALA A O 1
ATOM 778 N N . THR A 1 107 ? 2.860 7.487 -31.327 1.00 82.19 107 THR A N 1
ATOM 779 C CA . THR A 1 107 ? 1.405 7.558 -31.558 1.00 82.19 107 THR A CA 1
ATOM 780 C C . THR A 1 107 ? 0.990 8.622 -32.577 1.00 82.19 107 THR A C 1
ATOM 782 O O . THR A 1 107 ? -0.047 8.478 -33.218 1.00 82.19 107 THR A O 1
ATOM 785 N N . ALA A 1 108 ? 1.794 9.675 -32.757 1.00 75.69 108 ALA A N 1
ATOM 786 C CA . ALA A 1 108 ? 1.536 10.755 -33.708 1.00 75.69 108 ALA A CA 1
ATOM 787 C C . ALA A 1 108 ? 1.992 10.431 -35.144 1.00 75.69 108 ALA A C 1
ATOM 789 O O . ALA A 1 108 ? 1.636 11.153 -36.076 1.00 75.69 108 ALA A O 1
ATOM 790 N N . ALA A 1 109 ? 2.776 9.366 -35.350 1.00 60.56 109 ALA A N 1
ATOM 791 C CA . ALA A 1 109 ? 3.205 8.952 -36.680 1.00 60.56 109 ALA A CA 1
ATOM 792 C C . ALA A 1 109 ? 1.998 8.437 -37.500 1.00 60.56 109 ALA A C 1
ATOM 794 O O . ALA A 1 109 ? 1.366 7.454 -37.106 1.00 60.56 109 ALA A O 1
ATOM 795 N N . PRO A 1 110 ? 1.656 9.052 -38.651 1.00 54.75 110 PRO A N 1
ATOM 796 C CA . PRO A 1 110 ? 0.534 8.599 -39.466 1.00 54.75 110 PRO A CA 1
ATOM 797 C C . PRO A 1 110 ? 0.798 7.181 -39.992 1.00 54.75 110 PRO A C 1
ATOM 799 O O . PRO A 1 110 ? 1.890 6.887 -40.486 1.00 54.75 110 PRO A O 1
ATOM 802 N N . SER A 1 111 ? -0.218 6.313 -39.921 1.00 55.72 111 SER A N 1
ATOM 803 C CA . SER A 1 111 ? -0.195 4.879 -40.266 1.00 55.72 111 SER A CA 1
ATOM 804 C C . SER A 1 111 ? -0.013 4.586 -41.771 1.00 55.72 111 SER A C 1
ATOM 806 O O . SER A 1 111 ? -0.750 3.795 -42.359 1.00 55.72 111 SER A O 1
ATOM 808 N N . GLY A 1 112 ? 0.929 5.253 -42.438 1.00 51.47 112 GLY A N 1
ATOM 809 C CA . GLY A 1 112 ? 1.034 5.259 -43.896 1.00 51.47 112 GLY A CA 1
ATOM 810 C C . GLY A 1 112 ? 2.318 4.680 -44.474 1.00 51.47 112 GLY A C 1
ATOM 811 O O . GLY A 1 112 ? 2.305 4.237 -45.620 1.00 51.47 112 GLY A O 1
ATOM 812 N N . LYS A 1 113 ? 3.444 4.668 -43.755 1.00 49.00 113 LYS A N 1
ATOM 813 C CA . LYS A 1 113 ? 4.717 4.209 -44.336 1.00 49.00 113 LYS A CA 1
ATOM 814 C C . LYS A 1 113 ? 5.531 3.457 -43.294 1.00 49.00 113 LYS A C 1
ATOM 816 O O . LYS A 1 113 ? 5.902 4.019 -42.274 1.00 49.00 113 LYS A O 1
ATOM 821 N N . ARG A 1 114 ? 5.804 2.175 -43.571 1.00 54.66 114 ARG A N 1
ATOM 822 C CA . ARG A 1 114 ? 6.722 1.321 -42.804 1.00 54.66 114 ARG A CA 1
ATOM 823 C C . ARG A 1 114 ? 8.133 1.913 -42.883 1.00 54.66 114 ARG A C 1
ATOM 825 O O . ARG A 1 114 ? 8.923 1.530 -43.742 1.00 54.66 114 ARG A O 1
ATOM 832 N N . SER A 1 115 ? 8.446 2.871 -42.023 1.00 49.41 115 SER A N 1
ATOM 833 C CA . SER A 1 115 ? 9.825 3.251 -41.746 1.00 49.41 115 SER A CA 1
ATOM 834 C C . SER A 1 115 ? 10.435 2.173 -40.854 1.00 49.41 115 SER A C 1
ATOM 836 O O . SER A 1 115 ? 9.865 1.806 -39.828 1.00 49.41 115 SER A O 1
ATOM 838 N N . LYS A 1 116 ? 11.566 1.623 -41.304 1.00 51.53 116 LYS A N 1
ATOM 839 C CA . LYS A 1 116 ? 12.397 0.641 -40.592 1.00 51.53 116 LYS A CA 1
ATOM 840 C C . LYS A 1 116 ? 12.605 1.059 -39.123 1.00 51.53 116 LYS A C 1
ATOM 842 O O . LYS A 1 116 ? 12.677 2.261 -38.866 1.00 51.53 116 LYS A O 1
ATOM 847 N N . PRO A 1 117 ? 12.736 0.111 -38.176 1.00 46.03 117 PRO A N 1
ATOM 848 C CA . PRO A 1 117 ? 12.917 0.450 -36.773 1.00 46.03 117 PRO A CA 1
ATOM 849 C C . PRO A 1 117 ? 14.310 1.059 -36.597 1.00 46.03 117 PRO A C 1
ATOM 851 O O . PRO A 1 117 ? 15.308 0.345 -36.552 1.00 46.03 117 PRO A O 1
ATOM 854 N N . LEU A 1 118 ? 14.385 2.386 -36.533 1.00 51.62 118 LEU A N 1
ATOM 855 C CA . LEU A 1 118 ? 15.587 3.079 -36.096 1.00 51.62 118 LEU A CA 1
ATOM 856 C C . LEU A 1 118 ? 15.525 3.180 -34.569 1.00 51.62 118 LEU A C 1
ATOM 858 O O . LEU A 1 118 ? 15.145 4.200 -34.006 1.00 51.62 118 LEU A O 1
ATOM 862 N N . VAL A 1 119 ? 15.885 2.093 -33.887 1.00 45.00 119 VAL A N 1
ATOM 863 C CA . VAL A 1 119 ? 16.439 2.213 -32.535 1.00 45.00 119 VAL A CA 1
ATOM 864 C C . VAL A 1 119 ? 17.917 2.540 -32.729 1.00 45.00 119 VAL A C 1
ATOM 866 O O . VAL A 1 119 ? 18.784 1.681 -32.628 1.00 45.00 119 VAL A O 1
ATOM 869 N N . ALA A 1 120 ? 18.187 3.785 -33.120 1.00 44.81 120 ALA A N 1
ATOM 870 C CA . ALA A 1 120 ? 19.517 4.361 -33.022 1.00 44.81 120 ALA A CA 1
ATOM 871 C C . ALA A 1 120 ? 19.667 4.860 -31.583 1.00 44.81 120 ALA A C 1
ATOM 873 O O . ALA A 1 120 ? 19.321 5.991 -31.251 1.00 44.81 120 ALA A O 1
ATOM 874 N N . ILE A 1 121 ? 20.124 3.965 -30.708 1.00 51.53 121 ILE A N 1
ATOM 875 C CA . ILE A 1 121 ? 20.779 4.376 -29.470 1.00 51.53 121 ILE A CA 1
ATOM 876 C C . ILE A 1 121 ? 22.127 4.945 -29.919 1.00 51.53 121 ILE A C 1
ATOM 878 O O . ILE A 1 121 ? 23.020 4.194 -30.300 1.00 51.53 121 ILE A O 1
ATOM 882 N N . GLY A 1 122 ? 22.223 6.272 -29.953 1.00 46.41 122 GLY A N 1
ATOM 883 C CA . GLY A 1 122 ? 23.440 7.004 -30.294 1.00 46.41 122 GLY A CA 1
ATOM 884 C C . GLY A 1 122 ? 23.503 7.468 -31.751 1.00 46.41 122 GLY A C 1
ATOM 885 O O . GLY A 1 122 ? 23.542 6.663 -32.677 1.00 46.41 122 GLY A O 1
ATOM 886 N N . GLY A 1 123 ? 23.580 8.790 -31.936 1.00 41.81 123 GLY A N 1
ATOM 887 C CA . GLY A 1 123 ? 24.079 9.390 -33.175 1.00 41.81 123 GLY A CA 1
ATOM 888 C C . GLY A 1 123 ? 23.151 10.392 -33.860 1.00 41.81 123 GLY A C 1
ATOM 889 O O . GLY A 1 123 ? 22.658 10.109 -34.942 1.00 41.81 123 GLY A O 1
ATOM 890 N N . GLY A 1 124 ? 22.998 11.570 -33.247 1.00 40.22 124 GLY A N 1
ATOM 891 C CA . GLY A 1 124 ? 22.928 12.865 -33.935 1.00 40.22 124 GLY A CA 1
ATOM 892 C C . GLY A 1 124 ? 21.676 13.216 -34.747 1.00 40.22 124 GLY A C 1
ATOM 893 O O . GLY A 1 124 ? 21.513 12.773 -35.877 1.00 40.22 124 GLY A O 1
ATOM 894 N N . ASP A 1 125 ? 20.913 14.186 -34.241 1.00 37.38 125 ASP A N 1
ATOM 895 C CA . ASP A 1 125 ? 20.531 15.336 -35.065 1.00 37.38 125 ASP A CA 1
ATOM 896 C C . ASP A 1 125 ? 20.682 16.617 -34.234 1.00 37.38 125 ASP A C 1
ATOM 898 O O . ASP A 1 125 ? 20.379 16.656 -33.038 1.00 37.38 125 ASP A O 1
ATOM 902 N N . ALA A 1 126 ? 21.267 17.626 -34.863 1.00 49.09 126 ALA A N 1
ATOM 903 C CA . ALA A 1 126 ? 21.724 18.856 -34.252 1.00 49.09 126 ALA A CA 1
ATOM 904 C C . ALA A 1 126 ? 20.550 19.827 -34.089 1.00 49.09 126 ALA A C 1
ATOM 906 O O . ALA A 1 126 ? 19.942 20.245 -35.070 1.00 49.09 126 ALA A O 1
ATOM 907 N N . GLY A 1 127 ? 20.266 20.222 -32.847 1.00 39.84 127 GLY A N 1
ATOM 908 C CA . GLY A 1 127 ? 19.306 21.287 -32.552 1.00 39.84 127 GLY A CA 1
ATOM 909 C C . GLY A 1 127 ? 18.279 20.925 -31.487 1.00 39.84 127 GLY A C 1
ATOM 910 O O . GLY A 1 127 ? 17.082 21.012 -31.731 1.00 39.84 127 GLY A O 1
ATOM 911 N N . SER A 1 128 ? 18.726 20.542 -30.294 1.00 38.31 128 SER A N 1
ATOM 912 C CA . SER A 1 128 ? 17.924 20.728 -29.086 1.00 38.31 128 SER A CA 1
ATOM 913 C C . SER A 1 128 ? 18.855 20.886 -27.897 1.00 38.31 128 SER A C 1
ATOM 915 O O . SER A 1 128 ? 19.637 19.997 -27.570 1.00 38.31 128 SER A O 1
ATOM 917 N N . ASP A 1 129 ? 18.750 22.057 -27.294 1.00 41.41 129 ASP A N 1
ATOM 918 C CA . ASP A 1 129 ? 19.245 22.430 -25.978 1.00 41.41 129 ASP A CA 1
ATOM 919 C C . ASP A 1 129 ? 18.974 21.305 -24.952 1.00 41.41 129 ASP A C 1
ATOM 921 O O . ASP A 1 129 ? 17.871 20.752 -24.922 1.00 41.41 129 ASP A O 1
ATOM 925 N N . GLY A 1 130 ? 19.974 20.937 -24.142 1.00 37.78 130 GLY A N 1
ATOM 926 C CA . GLY A 1 130 ? 19.800 20.044 -22.983 1.00 37.78 130 GLY A CA 1
ATOM 927 C C . GLY A 1 130 ? 19.748 18.531 -23.251 1.00 37.78 130 GLY A C 1
ATOM 928 O O . GLY A 1 130 ? 18.919 17.831 -22.671 1.00 37.78 130 GLY A O 1
ATOM 929 N N . GLY A 1 131 ? 20.624 17.997 -24.109 1.00 39.12 131 GLY A N 1
ATOM 930 C CA . GLY A 1 131 ? 20.765 16.554 -24.339 1.00 39.12 131 GLY A CA 1
ATOM 931 C C . GLY A 1 131 ? 21.245 15.790 -23.099 1.00 39.12 131 GLY A C 1
ATOM 932 O O . GLY A 1 131 ? 22.431 15.511 -22.961 1.00 39.12 131 GLY A O 1
ATOM 933 N N . HIS A 1 132 ? 20.326 15.437 -22.201 1.00 53.75 132 HIS A N 1
ATOM 934 C CA . HIS A 1 132 ? 20.570 14.440 -21.165 1.00 53.75 132 HIS A CA 1
ATOM 935 C C . HIS A 1 132 ? 20.758 13.084 -21.847 1.00 53.75 132 HIS A C 1
ATOM 937 O O . HIS A 1 132 ? 19.793 12.490 -22.332 1.00 53.75 132 HIS A O 1
ATOM 943 N N . GLU A 1 133 ? 22.001 12.615 -21.918 1.00 63.31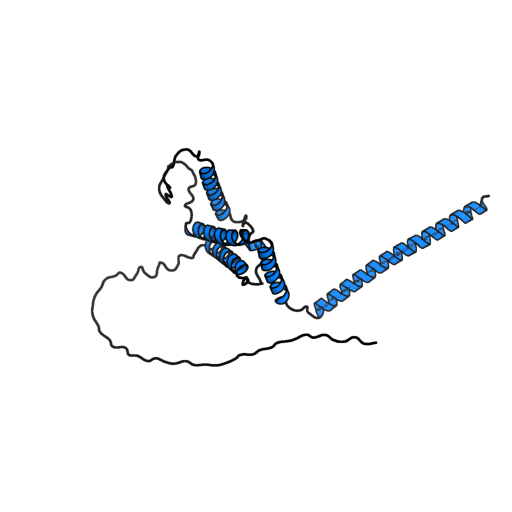 133 GLU A N 1
ATOM 944 C CA . GLU A 1 133 ? 22.307 11.240 -22.298 1.00 63.31 133 GLU A CA 1
ATOM 945 C C . GLU A 1 133 ? 21.495 10.301 -21.397 1.00 63.31 133 GLU A C 1
ATOM 947 O O . GLU A 1 133 ? 21.553 10.388 -20.168 1.00 63.31 133 GLU A O 1
ATOM 952 N N . VAL A 1 134 ? 20.650 9.468 -22.008 1.00 65.00 134 VAL A N 1
ATOM 953 C CA . VAL A 1 134 ? 19.798 8.539 -21.265 1.00 65.00 134 VAL A CA 1
ATOM 954 C C . VAL A 1 134 ? 20.706 7.506 -20.625 1.00 65.00 134 VAL A C 1
ATOM 956 O O . VAL A 1 134 ? 21.289 6.684 -21.331 1.00 65.00 134 VAL A O 1
ATOM 959 N N . ASP A 1 135 ? 20.808 7.530 -19.297 1.00 83.62 135 ASP A N 1
ATOM 960 C CA . ASP A 1 135 ? 21.520 6.491 -18.562 1.00 83.62 135 ASP A CA 1
ATOM 961 C C . ASP A 1 135 ? 20.878 5.131 -18.887 1.00 83.62 135 ASP A C 1
ATOM 963 O O . ASP A 1 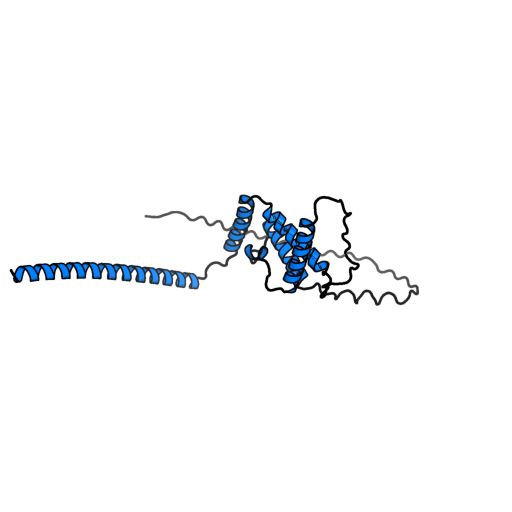135 ? 19.744 4.827 -18.497 1.00 83.62 135 ASP A O 1
ATOM 967 N N . ALA A 1 136 ? 21.609 4.313 -19.646 1.00 85.69 136 ALA A N 1
ATOM 968 C CA . ALA A 1 136 ? 21.145 3.016 -20.115 1.00 85.69 136 ALA A CA 1
ATOM 969 C C . ALA A 1 136 ? 20.838 2.060 -18.952 1.00 85.69 136 ALA A C 1
ATOM 971 O O . ALA A 1 136 ? 19.922 1.238 -19.059 1.00 85.69 136 ALA A O 1
ATOM 972 N N . ALA A 1 137 ? 21.562 2.170 -17.833 1.00 89.69 137 ALA A N 1
ATOM 973 C CA . ALA A 1 137 ? 21.325 1.354 -16.649 1.00 89.69 137 ALA A CA 1
ATOM 974 C C . ALA A 1 137 ? 20.023 1.764 -15.950 1.00 89.69 137 ALA A C 1
ATOM 976 O O . ALA A 1 137 ? 19.236 0.893 -15.563 1.00 89.69 137 ALA A O 1
ATOM 977 N N . LEU A 1 138 ? 19.766 3.071 -15.850 1.00 88.81 138 LEU A N 1
ATOM 978 C CA . LEU A 1 138 ? 18.522 3.617 -15.304 1.00 88.81 138 LEU A CA 1
ATOM 979 C C . LEU A 1 138 ? 17.317 3.243 -16.171 1.00 88.81 138 LEU A C 1
ATOM 981 O O . LEU A 1 138 ? 16.300 2.771 -15.657 1.00 88.81 138 LEU A O 1
ATOM 985 N N . TRP A 1 139 ? 17.455 3.363 -17.492 1.00 89.31 139 TRP A N 1
ATOM 986 C CA . TRP A 1 139 ? 16.430 2.955 -18.447 1.00 89.31 139 TRP A CA 1
ATOM 987 C C . TRP A 1 139 ? 16.097 1.462 -18.349 1.00 89.31 139 TRP A C 1
ATOM 989 O O . TRP A 1 139 ? 14.926 1.083 -18.266 1.00 89.31 139 TRP A O 1
ATOM 999 N N . ALA A 1 140 ? 17.119 0.601 -18.322 1.00 91.31 140 ALA A N 1
ATOM 1000 C CA . ALA A 1 140 ? 16.932 -0.840 -18.196 1.00 91.31 140 ALA A CA 1
ATOM 1001 C C . ALA A 1 140 ? 16.255 -1.217 -16.869 1.00 91.31 140 ALA A C 1
ATOM 1003 O O . ALA A 1 140 ? 15.351 -2.054 -16.864 1.00 91.31 140 ALA A O 1
ATOM 1004 N N . ALA A 1 141 ? 16.645 -0.579 -15.761 1.00 92.69 141 ALA A N 1
ATOM 1005 C CA . ALA A 1 141 ? 16.016 -0.796 -14.461 1.00 92.69 141 ALA A CA 1
ATOM 1006 C C . ALA A 1 141 ? 14.540 -0.365 -14.461 1.00 92.69 141 ALA A C 1
ATOM 1008 O O . ALA A 1 141 ? 13.691 -1.093 -13.949 1.00 92.69 141 ALA A O 1
ATOM 1009 N N . GLN A 1 142 ? 14.212 0.777 -15.073 1.00 91.81 142 GLN A N 1
ATOM 1010 C CA . GLN A 1 142 ? 12.829 1.250 -15.150 1.00 91.81 142 GLN A CA 1
ATOM 1011 C C . GLN A 1 142 ? 11.954 0.323 -16.006 1.00 91.81 142 GLN A C 1
ATOM 1013 O O . GLN A 1 142 ? 10.848 -0.020 -15.594 1.00 91.81 142 GLN A O 1
ATOM 1018 N N . LEU A 1 143 ? 12.457 -0.150 -17.153 1.00 92.88 143 LEU A N 1
ATOM 1019 C CA . LEU A 1 143 ? 11.753 -1.150 -17.963 1.00 92.88 143 LEU A CA 1
ATOM 1020 C C . LEU A 1 143 ? 11.504 -2.453 -17.197 1.00 92.88 143 LEU A C 1
ATOM 1022 O O . LEU A 1 143 ? 10.460 -3.079 -17.376 1.00 92.88 143 LEU A O 1
ATOM 1026 N N . ASP A 1 144 ? 12.458 -2.874 -16.369 1.00 95.81 144 ASP A N 1
ATOM 1027 C CA . ASP A 1 144 ? 12.318 -4.065 -15.537 1.00 95.81 144 ASP A CA 1
ATOM 1028 C C . ASP A 1 144 ? 11.204 -3.907 -14.491 1.00 95.81 144 ASP A C 1
ATOM 1030 O O . ASP A 1 144 ? 10.323 -4.765 -14.393 1.00 95.81 144 ASP A O 1
ATOM 1034 N N . LEU A 1 145 ? 11.192 -2.773 -13.781 1.00 95.00 145 LEU A N 1
ATOM 1035 C CA . LEU A 1 145 ? 10.136 -2.424 -12.829 1.00 95.00 145 LEU A CA 1
ATOM 1036 C C . LEU A 1 145 ? 8.759 -2.371 -13.502 1.00 95.00 145 LEU A C 1
ATOM 1038 O O . LEU A 1 145 ? 7.784 -2.903 -12.971 1.00 95.00 145 LEU A O 1
ATOM 1042 N N . ASP A 1 146 ? 8.670 -1.762 -14.683 1.00 94.62 146 ASP A N 1
ATOM 1043 C CA . ASP A 1 146 ? 7.401 -1.637 -15.398 1.00 94.62 146 ASP A CA 1
ATOM 1044 C C . ASP A 1 146 ? 6.880 -2.990 -15.881 1.00 94.62 146 ASP A C 1
ATOM 1046 O O . ASP A 1 146 ? 5.676 -3.234 -15.820 1.00 94.62 146 ASP A O 1
ATOM 1050 N N . ARG A 1 147 ? 7.766 -3.906 -16.296 1.00 97.44 147 ARG A N 1
ATOM 1051 C CA . ARG A 1 147 ? 7.380 -5.287 -16.620 1.00 97.44 147 ARG A CA 1
ATOM 1052 C C . ARG A 1 147 ? 6.819 -6.010 -15.400 1.00 97.44 147 ARG A C 1
ATOM 1054 O O . ARG A 1 147 ? 5.762 -6.623 -15.515 1.00 97.44 147 ARG A O 1
ATOM 1061 N N . ALA A 1 148 ? 7.476 -5.900 -14.245 1.00 97.62 148 ALA A N 1
ATOM 1062 C CA . ALA A 1 148 ? 6.994 -6.516 -13.008 1.00 97.62 148 ALA A CA 1
ATOM 1063 C C . ALA A 1 148 ? 5.630 -5.941 -12.578 1.00 97.62 148 ALA A C 1
ATOM 1065 O O . ALA A 1 148 ? 4.713 -6.683 -12.225 1.00 97.62 148 ALA A O 1
ATOM 1066 N N . ARG A 1 149 ? 5.455 -4.615 -12.660 1.00 97.06 149 ARG A N 1
ATOM 1067 C CA . ARG A 1 149 ? 4.172 -3.953 -12.366 1.00 97.06 149 ARG A CA 1
ATOM 1068 C C . ARG A 1 149 ? 3.081 -4.370 -13.348 1.00 97.06 149 ARG A C 1
ATOM 1070 O O . ARG A 1 149 ? 1.956 -4.632 -12.932 1.00 97.06 149 ARG A O 1
ATOM 1077 N N . LEU A 1 150 ? 3.402 -4.459 -14.638 1.00 96.81 150 LEU A N 1
ATOM 1078 C CA . LEU A 1 150 ? 2.457 -4.903 -15.656 1.00 96.81 150 LEU A CA 1
ATOM 1079 C C . LEU A 1 150 ? 2.014 -6.347 -15.407 1.00 96.81 150 LEU A C 1
ATOM 1081 O O . LEU A 1 150 ? 0.825 -6.626 -15.498 1.00 96.81 150 LEU A O 1
ATOM 1085 N N . GLU A 1 151 ? 2.931 -7.242 -15.037 1.00 97.69 151 GLU A N 1
ATOM 1086 C CA . GLU A 1 151 ? 2.598 -8.619 -14.661 1.00 97.69 151 GLU A CA 1
ATOM 1087 C C . GLU A 1 151 ? 1.573 -8.658 -13.517 1.00 97.69 151 GLU A C 1
ATOM 1089 O O . GLU A 1 151 ? 0.578 -9.376 -13.605 1.00 97.69 151 GLU A O 1
ATOM 1094 N N . PHE A 1 152 ? 1.735 -7.802 -12.503 1.00 97.31 152 PHE A N 1
ATOM 1095 C CA . PHE A 1 152 ? 0.741 -7.637 -11.442 1.00 97.31 152 PHE A CA 1
ATOM 1096 C C . PHE A 1 152 ? -0.600 -7.102 -11.953 1.00 97.31 152 PHE A C 1
ATOM 1098 O O . PHE A 1 152 ? -1.648 -7.657 -11.620 1.00 97.31 152 PHE A O 1
ATOM 1105 N N . TYR A 1 153 ? -0.605 -6.063 -12.789 1.00 96.88 153 TYR A N 1
ATOM 1106 C CA . TYR A 1 153 ? -1.844 -5.492 -13.328 1.00 96.88 153 TYR A CA 1
ATOM 1107 C C . TYR A 1 153 ? -2.578 -6.413 -14.309 1.00 96.88 153 TYR A C 1
ATOM 1109 O O . TYR A 1 153 ? -3.796 -6.299 -14.448 1.00 96.88 153 TYR A O 1
ATOM 1117 N N . LEU A 1 154 ? -1.876 -7.346 -14.949 1.00 97.94 154 LEU A N 1
ATOM 1118 C CA . LEU A 1 154 ? -2.471 -8.349 -15.832 1.00 97.94 154 LEU A CA 1
ATOM 1119 C C . LEU A 1 154 ? -3.152 -9.497 -15.073 1.00 97.94 154 LEU A C 1
ATOM 1121 O O . LEU A 1 154 ? -3.930 -10.239 -15.675 1.00 97.94 154 LEU A O 1
ATOM 1125 N N . LEU A 1 155 ? -2.913 -9.648 -13.767 1.00 97.44 155 LEU A N 1
ATOM 1126 C CA . LEU A 1 155 ? -3.628 -10.633 -12.957 1.00 97.44 155 LEU A CA 1
ATOM 1127 C C . LEU A 1 155 ? -5.130 -10.309 -12.861 1.00 97.44 155 LEU A C 1
ATOM 1129 O O . LEU A 1 155 ? -5.503 -9.135 -12.820 1.00 97.44 155 LEU A O 1
ATOM 1133 N N . PRO A 1 156 ? -6.005 -11.324 -12.725 1.00 98.25 156 PRO A N 1
ATOM 1134 C CA . PRO A 1 156 ? -7.406 -11.106 -12.371 1.00 98.25 156 PRO A CA 1
ATOM 1135 C C . PRO A 1 156 ? -7.551 -10.312 -11.059 1.00 98.25 156 PRO A C 1
ATOM 1137 O O . PRO A 1 156 ? -6.721 -10.486 -10.159 1.00 98.25 156 PRO A O 1
ATOM 1140 N N . PRO A 1 157 ? -8.599 -9.478 -10.906 1.00 97.50 157 PRO A N 1
ATOM 1141 C CA . PRO A 1 157 ? -8.805 -8.664 -9.705 1.00 97.50 157 PRO A CA 1
ATOM 1142 C C . PRO A 1 157 ? -8.818 -9.508 -8.424 1.00 97.50 157 PRO A C 1
ATOM 1144 O O . PRO A 1 157 ? -8.033 -9.228 -7.520 1.00 97.50 157 PRO A O 1
ATOM 1147 N N . ASP A 1 158 ? -9.566 -10.613 -8.409 1.00 98.00 158 ASP A N 1
ATOM 1148 C CA . ASP A 1 158 ? -9.643 -11.541 -7.272 1.00 98.00 158 ASP A CA 1
ATOM 1149 C C . ASP A 1 158 ? -8.265 -12.087 -6.872 1.00 98.00 158 ASP A C 1
ATOM 1151 O O . ASP A 1 158 ? -7.959 -12.283 -5.694 1.00 98.00 158 ASP A O 1
ATOM 1155 N N . ARG A 1 159 ? -7.388 -12.318 -7.860 1.00 97.88 159 ARG A N 1
ATOM 1156 C CA . ARG A 1 159 ? -6.037 -12.818 -7.602 1.00 97.88 159 ARG A CA 1
ATOM 1157 C C . ARG A 1 159 ? -5.159 -11.744 -6.969 1.00 97.88 159 ARG A C 1
ATOM 1159 O O . ARG A 1 159 ? -4.391 -12.067 -6.064 1.00 97.88 159 ARG A O 1
ATOM 1166 N N . ARG A 1 160 ? -5.269 -10.490 -7.414 1.00 97.19 160 ARG A N 1
ATOM 1167 C CA . ARG A 1 160 ? -4.552 -9.363 -6.797 1.00 97.19 160 ARG A CA 1
ATOM 1168 C C . ARG A 1 160 ? -5.008 -9.148 -5.359 1.00 97.19 160 ARG A C 1
ATOM 1170 O O . ARG A 1 160 ? -4.167 -9.029 -4.475 1.00 97.19 160 ARG A O 1
ATOM 1177 N N . GLU A 1 161 ? -6.317 -9.163 -5.121 1.00 97.38 161 GLU A N 1
ATOM 1178 C CA . GLU A 1 161 ? -6.889 -9.038 -3.777 1.00 97.38 161 GLU A CA 1
ATOM 1179 C C . GLU A 1 161 ? -6.414 -10.161 -2.855 1.00 97.38 161 GLU A C 1
ATOM 1181 O O . GLU A 1 161 ? -5.999 -9.895 -1.729 1.00 97.38 161 GLU A O 1
ATOM 1186 N N . ALA A 1 162 ? -6.385 -11.404 -3.344 1.00 97.56 162 ALA A N 1
ATOM 1187 C CA . ALA A 1 162 ? -5.875 -12.533 -2.577 1.00 97.56 162 ALA A CA 1
ATOM 1188 C C . ALA A 1 162 ? -4.398 -12.356 -2.182 1.00 97.56 162 ALA A C 1
ATOM 1190 O O . ALA A 1 162 ? -4.048 -12.607 -1.030 1.00 97.56 162 ALA A O 1
ATOM 1191 N N . LEU A 1 163 ? -3.538 -11.901 -3.102 1.00 97.38 163 LEU A N 1
ATOM 1192 C CA . LEU A 1 163 ? -2.121 -11.645 -2.807 1.00 97.38 163 LEU A CA 1
ATOM 1193 C C . LEU A 1 163 ? -1.952 -10.547 -1.750 1.00 97.38 163 LEU A C 1
ATOM 1195 O O . LEU A 1 163 ? -1.204 -10.728 -0.788 1.00 97.38 163 LEU A O 1
ATOM 1199 N N . LEU A 1 164 ? -2.681 -9.438 -1.898 1.00 96.81 164 LEU A N 1
ATOM 1200 C CA . LEU A 1 164 ? -2.647 -8.332 -0.941 1.00 96.81 164 LEU A CA 1
ATOM 1201 C C . LEU A 1 164 ? -3.158 -8.769 0.434 1.00 96.81 164 LEU A C 1
ATOM 1203 O O . LEU A 1 164 ? -2.516 -8.485 1.440 1.00 96.81 164 LEU A O 1
ATOM 1207 N N . LYS A 1 165 ? -4.259 -9.527 0.481 1.00 96.88 165 LYS A N 1
ATOM 1208 C CA . LYS A 1 165 ? -4.817 -10.052 1.728 1.00 96.88 165 LYS A CA 1
ATOM 1209 C C . LYS A 1 165 ? -3.833 -10.976 2.444 1.00 96.88 165 LYS A C 1
ATOM 1211 O O . LYS A 1 165 ? -3.617 -10.809 3.638 1.00 96.88 165 LYS A O 1
ATOM 1216 N N . VAL A 1 166 ? -3.214 -11.920 1.728 1.00 97.31 166 VAL A N 1
ATOM 1217 C CA . VAL A 1 166 ? -2.208 -12.831 2.306 1.00 97.31 166 VAL A CA 1
ATOM 1218 C C . VAL A 1 166 ? -1.043 -12.046 2.904 1.00 97.31 166 VAL A C 1
ATOM 1220 O O . VAL A 1 166 ? -0.568 -12.379 3.989 1.00 97.31 166 VAL A O 1
ATOM 1223 N N . HIS A 1 167 ? -0.597 -10.987 2.228 1.00 97.44 167 HIS A N 1
ATOM 1224 C CA . HIS A 1 167 ? 0.453 -10.118 2.752 1.00 97.44 167 HIS A CA 1
ATOM 1225 C C . HIS A 1 167 ? 0.020 -9.386 4.023 1.00 97.44 167 HIS A C 1
ATOM 1227 O O . HIS A 1 167 ? 0.733 -9.423 5.022 1.00 97.44 167 HIS A O 1
ATOM 1233 N N . THR A 1 168 ? -1.167 -8.776 4.024 1.00 96.25 168 THR A N 1
ATOM 1234 C CA . THR A 1 168 ? -1.713 -8.096 5.206 1.00 96.25 168 THR A CA 1
ATOM 1235 C C . THR A 1 168 ? -1.888 -9.056 6.382 1.00 96.25 168 THR A C 1
ATOM 1237 O O . THR A 1 168 ? -1.504 -8.726 7.501 1.00 96.25 168 THR A O 1
ATOM 1240 N N . ASP A 1 169 ? -2.385 -10.269 6.142 1.00 95.88 169 ASP A N 1
ATOM 1241 C CA . ASP A 1 169 ? -2.529 -11.294 7.179 1.00 95.88 169 ASP A CA 1
ATOM 1242 C C . ASP A 1 169 ? -1.160 -11.662 7.781 1.00 95.88 169 ASP A C 1
ATOM 1244 O O . ASP A 1 169 ? -1.018 -11.779 9.000 1.00 95.88 169 ASP A O 1
ATOM 1248 N N . ARG A 1 170 ? -0.121 -11.777 6.943 1.00 96.31 170 ARG A N 1
ATOM 1249 C CA . ARG A 1 170 ? 1.257 -12.000 7.403 1.00 96.31 170 ARG A CA 1
ATOM 1250 C C . ARG A 1 170 ? 1.814 -10.819 8.196 1.00 96.31 170 ARG A C 1
ATOM 1252 O O . ARG A 1 170 ? 2.506 -11.048 9.182 1.00 96.31 170 ARG A O 1
ATOM 1259 N N . GLN A 1 171 ? 1.525 -9.582 7.793 1.00 94.88 171 GLN A N 1
ATOM 1260 C CA . GLN A 1 171 ? 1.929 -8.383 8.536 1.00 94.88 171 GLN A CA 1
ATOM 1261 C C . GLN A 1 171 ? 1.299 -8.354 9.929 1.00 94.88 171 GLN A C 1
ATOM 1263 O O . GLN A 1 171 ? 1.991 -8.113 10.914 1.00 94.88 171 GLN A O 1
ATOM 1268 N N . VAL A 1 172 ? 0.005 -8.666 10.021 1.00 93.31 172 VAL A N 1
ATOM 1269 C CA . VAL A 1 172 ? -0.705 -8.764 11.302 1.00 93.31 172 VAL A CA 1
ATOM 1270 C C . VAL A 1 172 ? -0.130 -9.893 12.160 1.00 93.31 172 VAL A C 1
ATOM 1272 O O . VAL A 1 172 ? 0.067 -9.702 13.355 1.00 93.31 172 VAL A O 1
ATOM 1275 N N . ALA A 1 173 ? 0.185 -11.047 11.566 1.00 93.31 173 ALA A N 1
ATOM 1276 C CA . ALA A 1 173 ? 0.778 -12.175 12.286 1.00 93.31 173 ALA A CA 1
ATOM 1277 C C . ALA A 1 173 ? 2.215 -11.907 12.769 1.00 93.31 173 ALA A C 1
ATOM 1279 O O . ALA A 1 173 ? 2.628 -12.461 13.785 1.00 93.31 173 ALA A O 1
ATOM 1280 N N . ALA A 1 174 ? 2.971 -11.072 12.052 1.00 94.25 174 ALA A N 1
ATOM 1281 C CA . ALA A 1 174 ? 4.319 -10.657 12.431 1.00 94.25 174 ALA A CA 1
ATOM 1282 C C . ALA A 1 174 ? 4.334 -9.517 13.466 1.00 94.25 174 ALA A C 1
ATOM 1284 O O . ALA A 1 174 ? 5.387 -9.233 14.040 1.00 94.25 174 ALA A O 1
ATOM 1285 N N . ALA A 1 175 ? 3.195 -8.857 13.706 1.00 90.94 175 ALA A N 1
ATOM 1286 C CA . ALA A 1 175 ? 3.111 -7.776 14.674 1.00 90.94 175 ALA A CA 1
ATOM 1287 C C . ALA A 1 175 ? 3.390 -8.303 16.095 1.00 90.94 175 ALA A C 1
ATOM 1289 O O . ALA A 1 175 ? 2.853 -9.347 16.486 1.00 90.94 175 ALA A O 1
ATOM 1290 N N . PRO A 1 176 ? 4.209 -7.594 16.894 1.00 90.12 176 PRO A N 1
ATOM 1291 C CA . PRO A 1 176 ? 4.458 -7.994 18.267 1.00 90.12 176 PRO A CA 1
ATOM 1292 C C . PRO A 1 176 ? 3.144 -8.002 19.065 1.00 90.12 176 PRO A C 1
ATOM 1294 O O . PRO A 1 176 ? 2.281 -7.142 18.850 1.00 90.12 176 PRO A O 1
ATOM 1297 N N . PRO A 1 177 ? 2.964 -8.964 19.988 1.00 88.75 177 PRO A N 1
ATOM 1298 C CA . PRO A 1 177 ? 1.787 -8.990 20.841 1.00 88.75 177 PRO A CA 1
ATOM 1299 C C . PRO A 1 177 ? 1.732 -7.715 21.698 1.00 88.75 177 PRO A C 1
ATOM 1301 O O . PRO A 1 177 ? 2.782 -7.227 22.125 1.00 88.75 177 PRO A O 1
ATOM 1304 N N . PRO A 1 178 ? 0.526 -7.187 21.981 1.00 88.81 178 PRO A N 1
ATOM 1305 C CA . PRO A 1 178 ? 0.381 -5.962 22.753 1.00 88.81 178 PRO A CA 1
ATOM 1306 C C . PRO A 1 178 ? 0.958 -6.140 24.153 1.00 88.81 178 PRO A C 1
ATOM 1308 O O . PRO A 1 178 ? 0.748 -7.168 24.809 1.00 88.81 178 PRO A O 1
ATOM 1311 N N . THR A 1 179 ? 1.670 -5.125 24.625 1.00 93.56 179 THR A N 1
ATOM 1312 C CA . THR A 1 179 ? 2.265 -5.165 25.961 1.00 93.56 179 THR A CA 1
ATOM 1313 C C . THR A 1 179 ? 1.182 -5.066 27.047 1.00 93.56 179 THR A C 1
ATOM 1315 O O . THR A 1 179 ? 0.113 -4.487 26.825 1.00 93.56 179 THR A O 1
ATOM 1318 N N . PRO A 1 180 ? 1.419 -5.580 28.270 1.00 92.94 180 PRO A N 1
ATOM 1319 C CA . PRO A 1 180 ? 0.473 -5.420 29.378 1.00 92.94 180 PRO A CA 1
ATOM 1320 C C . PRO A 1 180 ? 0.154 -3.956 29.720 1.00 92.94 180 PRO A C 1
ATOM 1322 O O . PRO A 1 180 ? -0.879 -3.676 30.327 1.00 92.94 180 PRO A O 1
ATOM 1325 N N . GLU A 1 181 ? 1.048 -3.024 29.389 1.00 93.44 181 GLU A N 1
ATOM 1326 C CA . GLU A 1 181 ? 0.831 -1.584 29.558 1.00 93.44 181 GLU A CA 1
ATOM 1327 C C . GLU A 1 181 ? -0.105 -1.025 28.489 1.00 93.44 181 GLU A C 1
ATOM 1329 O O . GLU A 1 181 ? -1.059 -0.329 28.829 1.00 93.44 181 GLU A O 1
ATOM 1334 N N . GLU A 1 182 ? 0.090 -1.400 27.223 1.00 93.50 182 GLU A N 1
ATOM 1335 C CA . GLU A 1 182 ? -0.825 -1.048 26.131 1.00 93.50 182 GLU A CA 1
ATOM 1336 C C . GLU A 1 182 ? -2.239 -1.582 26.372 1.00 93.50 182 GLU A C 1
ATOM 1338 O O . GLU A 1 182 ? -3.219 -0.889 26.099 1.00 93.50 182 GLU A O 1
ATOM 1343 N N . LEU A 1 183 ? -2.364 -2.795 26.920 1.00 94.19 183 LEU A N 1
ATOM 1344 C CA . LEU A 1 183 ? -3.662 -3.365 27.285 1.00 94.19 183 LEU A CA 1
ATOM 1345 C C . LEU A 1 183 ? -4.354 -2.531 28.369 1.00 94.19 183 LEU A C 1
ATOM 1347 O O . LEU A 1 183 ? -5.511 -2.150 28.198 1.00 94.19 183 LEU A O 1
ATOM 1351 N N . ARG A 1 184 ? -3.632 -2.169 29.437 1.00 94.94 184 ARG A N 1
ATOM 1352 C CA . ARG A 1 184 ? -4.157 -1.300 30.504 1.00 94.94 184 ARG A CA 1
ATOM 1353 C C . ARG A 1 184 ? -4.538 0.088 29.986 1.00 94.94 184 ARG A C 1
ATOM 1355 O O . ARG A 1 184 ? -5.575 0.619 30.378 1.00 94.94 184 ARG A O 1
ATOM 1362 N N . ALA A 1 185 ? -3.734 0.669 29.096 1.00 94.88 185 ALA A N 1
ATOM 1363 C CA . ALA A 1 185 ? -4.035 1.957 28.476 1.00 94.88 185 ALA A CA 1
ATOM 1364 C C . ALA A 1 185 ? -5.321 1.892 27.634 1.00 94.88 185 ALA A C 1
ATOM 1366 O O . ALA A 1 185 ? -6.194 2.749 27.786 1.00 94.88 185 ALA A O 1
ATOM 1367 N N . ARG A 1 186 ? -5.488 0.838 26.823 1.00 95.06 186 ARG A N 1
ATOM 1368 C CA . ARG A 1 186 ? -6.708 0.605 26.032 1.00 95.06 186 ARG A CA 1
ATOM 1369 C C . ARG A 1 186 ? -7.943 0.405 26.904 1.00 95.06 186 ARG A C 1
ATOM 1371 O O . ARG A 1 186 ? -8.995 0.960 26.600 1.00 95.06 186 ARG A O 1
ATOM 1378 N N . GLU A 1 187 ? -7.833 -0.355 27.989 1.00 96.12 187 GLU A N 1
ATOM 1379 C CA . GLU A 1 187 ? -8.936 -0.537 28.940 1.00 96.12 187 GLU A CA 1
ATOM 1380 C C . GLU A 1 187 ? -9.329 0.787 29.605 1.00 96.12 187 GLU A C 1
ATOM 1382 O O . GLU A 1 187 ? -10.513 1.113 29.672 1.00 96.12 187 GLU A O 1
ATOM 1387 N N . ALA A 1 188 ? -8.350 1.596 30.020 1.00 96.81 188 ALA A N 1
ATOM 1388 C CA . ALA A 1 188 ? -8.600 2.915 30.594 1.00 96.81 188 ALA A CA 1
ATOM 1389 C C . ALA A 1 188 ? -9.227 3.892 29.581 1.00 96.81 188 ALA A C 1
ATOM 1391 O O . ALA A 1 188 ? -10.068 4.714 29.944 1.00 96.81 188 ALA A O 1
ATOM 1392 N N . GLU A 1 189 ? -8.840 3.837 28.305 1.00 96.62 189 GLU A N 1
ATOM 1393 C CA . GLU A 1 189 ? -9.491 4.599 27.230 1.00 96.62 189 GLU A CA 1
ATOM 1394 C C . GLU A 1 189 ? -10.932 4.157 26.999 1.00 96.62 189 GLU A C 1
ATOM 1396 O O . GLU A 1 189 ? -11.823 5.007 26.955 1.00 96.62 189 GLU A O 1
ATOM 1401 N N . ALA A 1 190 ? -11.179 2.849 26.924 1.00 97.50 190 ALA A N 1
ATOM 1402 C CA . ALA A 1 190 ? -12.523 2.307 26.776 1.00 97.50 190 ALA A CA 1
ATOM 1403 C C . ALA A 1 190 ? -13.419 2.706 27.958 1.00 97.50 190 ALA A C 1
ATOM 1405 O O . ALA A 1 190 ? -14.564 3.108 27.755 1.00 97.50 190 ALA A O 1
ATOM 1406 N N . GLU A 1 191 ? -12.900 2.665 29.185 1.00 97.56 191 GLU A N 1
ATOM 1407 C CA . GLU A 1 191 ? -13.648 3.077 30.372 1.00 97.56 191 GLU A CA 1
ATOM 1408 C C . GLU A 1 191 ? -13.922 4.586 30.381 1.00 97.56 191 GLU A C 1
ATOM 1410 O O . GLU A 1 191 ? -15.040 5.009 30.671 1.00 97.56 191 GLU A O 1
ATOM 1415 N N . ARG A 1 192 ? -12.956 5.415 29.962 1.00 97.31 192 ARG A N 1
ATOM 1416 C CA . ARG A 1 192 ? -13.178 6.859 29.774 1.00 97.31 192 ARG A CA 1
ATOM 1417 C C . ARG A 1 192 ? -14.273 7.133 28.746 1.00 97.31 192 ARG A C 1
ATOM 1419 O O . ARG A 1 192 ? -15.130 7.977 28.994 1.00 97.31 192 ARG A O 1
ATOM 1426 N N . GLN A 1 193 ? -14.282 6.417 27.623 1.00 97.94 193 GLN A N 1
ATOM 1427 C CA . GLN A 1 193 ? -15.329 6.548 26.606 1.00 97.94 193 GLN A CA 1
ATOM 1428 C C . GLN A 1 193 ? -16.702 6.116 27.143 1.00 97.94 193 GLN A C 1
ATOM 1430 O O . GLN A 1 193 ? -17.699 6.807 26.917 1.00 97.94 193 GLN A O 1
ATOM 1435 N N . ARG A 1 194 ? -16.774 5.024 27.915 1.00 98.00 194 ARG A N 1
ATOM 1436 C CA . ARG A 1 194 ? -18.013 4.599 28.594 1.00 98.00 194 ARG A CA 1
ATOM 1437 C C . ARG A 1 194 ? -18.500 5.640 29.598 1.00 98.00 194 ARG A C 1
ATOM 1439 O O . ARG A 1 194 ? -19.675 5.986 29.589 1.00 98.00 194 ARG A O 1
ATOM 1446 N N . ALA A 1 195 ? -17.608 6.193 30.414 1.00 97.56 195 ALA A N 1
ATOM 1447 C CA . ALA A 1 195 ? -17.956 7.232 31.377 1.00 97.56 195 ALA A CA 1
ATOM 1448 C C . ALA A 1 195 ? -18.454 8.510 30.683 1.00 97.56 195 ALA A C 1
ATOM 1450 O O . ALA A 1 195 ? -19.450 9.093 31.105 1.00 97.56 195 ALA A O 1
ATOM 1451 N N . GLN A 1 196 ? -17.808 8.925 29.587 1.00 98.00 196 GLN A N 1
ATOM 1452 C CA . GLN A 1 196 ? -18.240 10.083 28.798 1.00 98.00 196 GLN A CA 1
ATOM 1453 C C . GLN A 1 196 ? -19.617 9.863 28.170 1.00 98.00 196 GLN A C 1
ATOM 1455 O O . GLN A 1 196 ? -20.491 10.719 28.286 1.00 98.00 196 GLN A O 1
ATOM 1460 N N . THR A 1 197 ? -19.834 8.710 27.537 1.00 98.12 197 THR A N 1
ATOM 1461 C CA . THR A 1 197 ? -21.133 8.378 26.933 1.00 98.12 197 THR A CA 1
ATOM 1462 C C . THR A 1 197 ? -22.237 8.284 27.987 1.00 98.12 197 THR A C 1
ATOM 1464 O O . THR A 1 197 ? -23.314 8.844 27.782 1.00 98.12 197 THR A O 1
ATOM 1467 N N . ALA A 1 198 ? -21.959 7.688 29.150 1.00 98.12 198 ALA A N 1
ATOM 1468 C CA . ALA A 1 198 ? -22.885 7.652 30.281 1.00 98.12 198 ALA A CA 1
ATOM 1469 C C . ALA A 1 198 ? -23.200 9.055 30.830 1.00 98.12 198 ALA A C 1
ATOM 1471 O O . ALA A 1 198 ? -24.361 9.362 31.093 1.00 98.12 198 ALA A O 1
ATOM 1472 N N . ALA A 1 199 ? -22.202 9.936 30.950 1.00 97.75 199 ALA A N 1
ATOM 1473 C CA . ALA A 1 199 ? -22.403 11.309 31.411 1.00 97.75 199 ALA A CA 1
ATOM 1474 C C . ALA A 1 199 ? -23.259 12.131 30.433 1.00 97.75 199 ALA A C 1
ATOM 1476 O O . ALA A 1 199 ? -24.149 12.868 30.859 1.00 97.75 199 ALA A O 1
ATOM 1477 N N . LEU A 1 200 ? -23.032 11.982 29.123 1.00 98.31 200 LEU A N 1
ATOM 1478 C CA . LEU A 1 200 ? -23.863 12.617 28.095 1.00 98.31 200 LEU A CA 1
ATOM 1479 C C . LEU A 1 200 ? -25.310 12.110 28.151 1.00 98.31 200 LEU A C 1
ATOM 1481 O O . LEU A 1 200 ? -26.242 12.912 28.067 1.00 98.31 200 LEU A O 1
ATOM 1485 N N . ALA A 1 201 ? -25.503 10.802 28.342 1.00 98.12 201 ALA A N 1
ATOM 1486 C CA . ALA A 1 201 ? -26.831 10.213 28.480 1.00 98.12 201 ALA A CA 1
ATOM 1487 C C . ALA A 1 201 ? -27.562 10.743 29.726 1.00 98.12 201 ALA A C 1
ATOM 1489 O O . ALA A 1 201 ? -28.703 11.194 29.617 1.00 98.12 201 ALA A O 1
ATOM 1490 N N . ALA A 1 202 ? -26.879 10.777 30.875 1.00 97.88 202 ALA A N 1
ATOM 1491 C CA . ALA A 1 202 ? -27.419 11.298 32.128 1.00 97.88 202 ALA A CA 1
ATOM 1492 C C . ALA A 1 202 ? -27.787 12.785 32.023 1.00 97.88 202 ALA A C 1
ATOM 1494 O O . ALA A 1 202 ? -28.846 13.201 32.488 1.00 97.88 202 ALA A O 1
ATOM 1495 N N . ARG A 1 203 ? -26.950 13.592 31.357 1.00 98.00 203 ARG A N 1
ATOM 1496 C CA . ARG A 1 203 ? -27.249 15.005 31.106 1.00 98.00 203 ARG A CA 1
ATOM 1497 C C . ARG A 1 203 ? -28.496 15.176 30.237 1.00 98.00 203 ARG A C 1
ATOM 1499 O O . ARG A 1 203 ? -29.369 15.960 30.589 1.00 98.00 203 ARG A O 1
ATOM 1506 N N . SER A 1 204 ? -28.600 14.423 29.141 1.00 98.25 204 SER A N 1
ATOM 1507 C CA . SER A 1 204 ? -29.785 14.451 28.272 1.00 98.25 204 SER A CA 1
ATOM 1508 C C . SER A 1 204 ? -31.062 14.062 29.026 1.00 98.25 204 SER A C 1
ATOM 1510 O O . SER A 1 204 ? -32.128 14.628 28.786 1.00 98.25 204 SER A O 1
ATOM 1512 N N . GLU A 1 205 ? -30.973 13.095 29.937 1.00 97.69 205 GLU A N 1
ATOM 1513 C CA . GLU A 1 205 ? -32.102 12.677 30.766 1.00 97.69 205 GLU A CA 1
ATOM 1514 C C . GLU A 1 205 ? -32.494 13.738 31.800 1.00 97.69 205 GLU A C 1
ATOM 1516 O O . GLU A 1 205 ? -33.678 14.047 31.933 1.00 97.69 205 GLU A O 1
ATOM 1521 N N . ALA A 1 206 ? -31.516 14.364 32.459 1.00 97.56 206 ALA A N 1
ATOM 1522 C CA . ALA A 1 206 ? -31.758 15.464 33.388 1.00 97.56 206 ALA A CA 1
ATOM 1523 C C . ALA A 1 206 ? -32.408 16.676 32.697 1.00 97.56 206 ALA A C 1
ATOM 1525 O O . ALA A 1 206 ? -33.349 17.257 33.234 1.00 97.56 206 ALA A O 1
ATOM 1526 N N . GLU A 1 207 ? -31.962 17.027 31.486 1.00 97.62 207 GLU A N 1
ATOM 1527 C CA . GLU A 1 207 ? -32.563 18.097 30.678 1.00 97.62 207 GLU A CA 1
ATOM 1528 C C . GLU A 1 207 ? -34.025 17.775 30.318 1.00 97.62 207 GLU A C 1
ATOM 1530 O O . GLU A 1 207 ? -34.902 18.634 30.448 1.00 97.62 207 GLU A O 1
ATOM 1535 N N . ARG A 1 208 ? -34.326 16.518 29.958 1.00 97.81 208 ARG A N 1
ATOM 1536 C CA . ARG A 1 208 ? -35.706 16.055 29.727 1.00 97.81 208 ARG A CA 1
ATOM 1537 C C . ARG A 1 208 ? -36.570 16.163 30.985 1.00 97.81 208 ARG A C 1
ATOM 1539 O O . ARG A 1 208 ? -37.676 16.703 30.912 1.00 97.81 208 ARG A O 1
ATOM 1546 N N . ALA A 1 209 ? -36.074 15.708 32.133 1.00 97.56 209 ALA A N 1
ATOM 1547 C CA . ALA A 1 209 ? -36.799 15.804 33.398 1.00 97.56 209 ALA A CA 1
ATOM 1548 C C . ALA A 1 209 ? -37.076 17.267 33.782 1.00 97.56 209 ALA A C 1
ATOM 1550 O O . ALA A 1 209 ? -38.221 17.621 34.056 1.00 97.56 209 ALA A O 1
ATOM 1551 N N . ALA A 1 210 ? -36.065 18.139 33.695 1.00 97.69 210 ALA A N 1
ATOM 1552 C CA . ALA A 1 210 ? -36.217 19.566 33.967 1.00 97.69 210 ALA A CA 1
ATOM 1553 C C . ALA A 1 210 ? -37.256 20.215 33.042 1.00 97.69 210 ALA A C 1
ATOM 1555 O O . ALA A 1 210 ? -38.134 20.927 33.520 1.00 97.69 210 ALA A O 1
ATOM 1556 N N . SER A 1 211 ? -37.216 19.927 31.735 1.00 97.06 211 SER A N 1
ATOM 1557 C CA . SER A 1 211 ? -38.208 20.454 30.786 1.00 97.06 211 SER A CA 1
ATOM 1558 C C . SER A 1 211 ? -39.642 20.023 31.122 1.00 97.06 211 SER A C 1
ATOM 1560 O O . SER A 1 211 ? -40.574 20.814 30.980 1.00 97.06 211 SER A O 1
ATOM 1562 N N . THR A 1 212 ? -39.811 18.801 31.637 1.00 97.31 212 THR A N 1
ATOM 1563 C CA . THR A 1 212 ? -41.115 18.272 32.060 1.00 97.31 212 THR A CA 1
ATOM 1564 C C . THR A 1 212 ? -41.628 19.000 33.304 1.00 97.31 212 THR A C 1
ATOM 1566 O O . THR A 1 212 ? -42.798 19.373 33.356 1.00 97.31 212 THR A O 1
ATOM 1569 N N . GLU A 1 213 ? -40.759 19.261 34.285 1.00 97.62 213 GLU A N 1
ATOM 1570 C CA . GLU A 1 213 ? -41.130 20.022 35.485 1.00 97.62 213 GLU A CA 1
ATOM 1571 C C . GLU A 1 213 ? -41.420 21.498 35.172 1.00 97.62 213 GLU A C 1
ATOM 1573 O O . GLU A 1 213 ? -42.405 22.045 35.662 1.00 97.62 213 GLU A O 1
ATOM 1578 N N . TYR A 1 214 ? -40.643 22.138 34.290 1.00 96.75 214 TYR A N 1
ATOM 1579 C CA . TYR A 1 214 ? -40.942 23.499 33.826 1.00 96.75 214 TYR A CA 1
ATOM 1580 C C . TYR A 1 214 ? -42.312 23.588 33.143 1.00 96.75 214 TYR A C 1
ATOM 1582 O O . TYR A 1 214 ? -43.054 24.541 33.383 1.00 96.75 214 TYR A O 1
ATOM 1590 N N . ALA A 1 215 ? -42.675 22.594 32.326 1.00 96.12 215 ALA A N 1
ATOM 1591 C CA . ALA A 1 215 ? -43.992 22.540 31.697 1.00 96.12 215 ALA A CA 1
ATOM 1592 C C . ALA A 1 215 ? -45.121 22.423 32.736 1.00 96.12 215 ALA A C 1
ATOM 1594 O O . ALA A 1 215 ? -46.112 23.145 32.632 1.00 96.12 215 ALA A O 1
ATOM 1595 N N . ARG A 1 216 ? -44.944 21.585 33.769 1.00 95.44 216 ARG A N 1
ATOM 1596 C CA . ARG A 1 216 ? -45.902 21.475 34.882 1.00 95.44 216 ARG A CA 1
ATOM 1597 C C . ARG A 1 216 ? -46.066 22.790 35.638 1.00 95.44 216 ARG A C 1
ATOM 1599 O O . ARG A 1 216 ? -47.189 23.173 35.945 1.00 95.44 216 ARG A O 1
ATOM 1606 N N . LEU A 1 217 ? -44.971 23.493 35.926 1.00 94.88 217 LEU A N 1
ATOM 1607 C CA . LEU A 1 217 ? -45.027 24.777 36.630 1.00 94.88 217 LEU A CA 1
ATOM 1608 C C . LEU A 1 217 ? -45.791 25.838 35.829 1.00 94.88 217 LEU A C 1
ATOM 1610 O O . LEU A 1 217 ? -46.627 26.534 36.398 1.00 94.88 217 LEU A O 1
ATOM 1614 N N . LEU A 1 218 ? -45.564 25.914 34.515 1.00 95.12 218 LEU A N 1
ATOM 1615 C CA . LEU A 1 218 ? -46.303 26.821 33.631 1.00 95.12 218 LEU A CA 1
ATOM 1616 C C . LEU A 1 218 ? -47.803 26.501 33.577 1.00 95.12 218 LEU A C 1
ATOM 1618 O O . LEU A 1 218 ? -48.621 27.407 33.438 1.00 95.12 218 LEU A O 1
ATOM 1622 N N . GLU A 1 219 ? -48.177 25.225 33.648 1.00 93.94 219 GLU A N 1
ATOM 1623 C CA . GLU A 1 219 ? -49.582 24.809 33.699 1.00 93.94 219 GLU A CA 1
ATOM 1624 C C . GLU A 1 219 ? -50.245 25.217 35.023 1.00 93.94 219 GLU A C 1
ATOM 1626 O O . GLU A 1 219 ? -51.334 25.793 35.012 1.00 93.94 219 GLU A O 1
ATOM 1631 N N . VAL A 1 220 ? -49.558 25.013 36.154 1.00 94.38 220 VAL A N 1
ATOM 1632 C CA . VAL A 1 220 ? -50.036 25.456 37.474 1.00 94.38 220 VAL A CA 1
ATOM 1633 C C . VAL A 1 220 ? -50.183 26.977 37.528 1.00 94.38 220 VAL A C 1
ATOM 1635 O O . VAL A 1 220 ? -51.216 27.462 37.983 1.00 94.38 220 VAL A O 1
ATOM 1638 N N . GLU A 1 221 ? -49.202 27.736 37.034 1.00 92.12 221 GLU A N 1
ATOM 1639 C CA . GLU A 1 221 ? -49.262 29.204 37.002 1.00 92.12 221 GLU A CA 1
ATOM 1640 C C . GLU A 1 221 ? -50.472 29.703 36.199 1.00 92.12 221 GLU A C 1
ATOM 1642 O O . GLU A 1 221 ? -51.221 30.550 36.680 1.00 92.12 221 GLU A O 1
ATOM 1647 N N . LYS A 1 222 ? -50.732 29.119 35.021 1.00 91.31 222 LYS A N 1
ATOM 1648 C CA . LYS A 1 222 ? -51.923 29.448 34.218 1.00 91.31 222 LYS A CA 1
ATOM 1649 C C . LYS A 1 222 ? -53.221 29.199 34.983 1.00 91.31 222 LYS A C 1
ATOM 1651 O O . LYS A 1 222 ? -54.100 30.050 34.956 1.00 91.31 222 LYS A O 1
ATOM 1656 N N . SER A 1 223 ? -53.313 28.080 35.703 1.00 89.19 223 SER A N 1
ATOM 1657 C CA . SER A 1 223 ? -54.509 27.738 36.486 1.00 89.19 223 SER A CA 1
ATOM 1658 C C . SER A 1 223 ? -54.763 28.646 37.700 1.00 89.19 223 SER A C 1
ATOM 1660 O O . SER A 1 223 ? -55.853 28.605 38.255 1.00 89.19 223 SER A O 1
ATOM 1662 N N . GLN A 1 224 ? -53.780 29.445 38.136 1.00 86.19 224 GLN A N 1
ATOM 1663 C CA . GLN A 1 224 ? -53.926 30.395 39.251 1.00 86.19 224 GLN A CA 1
ATOM 1664 C C . GLN A 1 224 ? -54.331 31.808 38.807 1.00 86.19 224 GLN A C 1
ATOM 1666 O O . GLN A 1 224 ? -54.700 32.625 39.650 1.00 86.19 224 GLN A O 1
ATOM 1671 N N . VAL A 1 225 ? -54.198 32.119 37.513 1.00 84.69 225 VAL A N 1
ATOM 1672 C CA . VAL A 1 225 ? -54.520 33.436 36.936 1.00 84.69 225 VAL A CA 1
ATOM 1673 C C . VAL A 1 225 ? -55.967 33.498 36.418 1.00 84.69 225 VAL A C 1
ATOM 1675 O O . VAL A 1 225 ? -56.500 34.596 36.255 1.00 84.69 225 VAL A O 1
ATOM 1678 N N . GLU A 1 226 ? -56.600 32.345 36.187 1.00 60.38 226 GLU A N 1
ATOM 1679 C CA . GLU A 1 226 ? -58.034 32.196 35.870 1.00 60.38 226 GLU A CA 1
ATOM 1680 C C . GLU A 1 226 ? -58.913 32.165 37.131 1.00 60.38 226 GLU A C 1
ATOM 1682 O O . GLU A 1 226 ? -60.012 32.767 37.081 1.00 60.38 226 GLU A O 1
#

Sequence (226 aa):
MTPPFRHVAFALLLGLLSLHPSAGLADPGPLDGGAGDARAEIADAAADASVPEDVTRIRETSNNVRGLLAGTLDVAVSPQSLFDPPLGDERRVSLEAQRLTILQRATAAPSGKRSKPLVAIGGGDAGSDGGHEVDAALWAAQLDLDRARLEFYLLPPDRREALLKVHTDRQVAAAPPPTPEELRAREAEAERQRAQTAALAARSEAERAASTEYARLLEVEKSQVE

pLDDT: mean 77.16, std 22.7, range [34.81, 98.31]